Protein AF-A0A3D2KQQ2-F1 (afdb_monomer_lite)

Secondary structure (DSSP, 8-state):
---------HHHHHHHHHHHHHHHHHHHHHHTS--EEEEE--SHHHHHHHHHHHHHTSSEEEEEEE-TTT--SSEETTEEEEEGGGS-GGG-SEEEE--STTHHHHHHHHHHTT-SEEEETTSSS-----S--------GGG----S--HHHHHHHHHHHHHHHHS-----GGGGG-TTTTTSTTHHHHHHHHH-SSSSPPP--SS----THHHHHH------GGGHHHHS-HHHHHHHHHHS--

Structure (mmCIF, N/CA/C/O backbone):
data_AF-A0A3D2KQQ2-F1
#
_entry.id   AF-A0A3D2KQQ2-F1
#
loop_
_atom_site.group_PDB
_atom_site.id
_atom_site.type_symbol
_atom_site.label_atom_id
_atom_site.label_alt_id
_atom_site.label_comp_id
_atom_site.label_asym_id
_atom_site.label_entity_id
_atom_site.label_seq_id
_atom_site.pdbx_PDB_ins_code
_atom_site.Cartn_x
_atom_site.Cartn_y
_atom_site.Cartn_z
_atom_site.occupancy
_atom_site.B_iso_or_equiv
_atom_site.auth_seq_id
_atom_site.auth_comp_id
_atom_site.auth_asym_id
_atom_site.auth_atom_id
_atom_site.pdbx_PDB_model_num
ATOM 1 N N . MET A 1 1 ? 10.978 -2.419 -3.642 1.00 37.84 1 MET A N 1
ATOM 2 C CA . MET A 1 1 ? 11.084 -1.520 -2.505 1.00 37.84 1 MET A CA 1
ATOM 3 C C . MET A 1 1 ? 10.096 -1.996 -1.463 1.00 37.84 1 MET A C 1
ATOM 5 O O . MET A 1 1 ? 8.914 -1.689 -1.545 1.00 37.84 1 MET A O 1
ATOM 9 N N . VAL A 1 2 ? 10.543 -2.852 -0.546 1.00 29.70 2 VAL A N 1
ATOM 10 C CA . VAL A 1 2 ? 9.765 -3.142 0.661 1.00 29.70 2 VAL A CA 1
ATOM 11 C C . VAL A 1 2 ? 10.470 -2.413 1.786 1.00 29.70 2 VAL A C 1
ATOM 13 O O . VAL A 1 2 ? 11.501 -2.859 2.285 1.00 29.70 2 VAL A O 1
ATOM 16 N N . HIS A 1 3 ? 9.954 -1.236 2.121 1.00 34.28 3 HIS A N 1
ATOM 17 C CA . HIS A 1 3 ? 10.376 -0.528 3.315 1.00 34.28 3 HIS A CA 1
ATOM 18 C C . HIS A 1 3 ? 9.837 -1.299 4.513 1.00 34.28 3 HIS A C 1
ATOM 20 O O . HIS A 1 3 ? 8.637 -1.283 4.776 1.00 34.28 3 HIS A O 1
ATOM 26 N N . PHE A 1 4 ? 10.715 -1.988 5.235 1.00 31.36 4 PHE A N 1
ATOM 27 C CA . PHE A 1 4 ? 10.408 -2.379 6.600 1.00 31.36 4 PHE A CA 1
ATOM 28 C C . PHE A 1 4 ? 10.995 -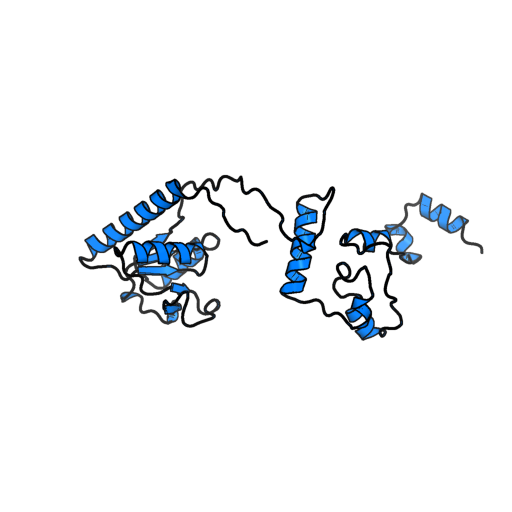1.314 7.518 1.00 31.36 4 PHE A C 1
ATOM 30 O O . PHE A 1 4 ? 12.221 -1.211 7.615 1.00 31.36 4 PHE A O 1
ATOM 37 N N . PRO A 1 5 ? 10.154 -0.501 8.174 1.00 34.81 5 PRO A N 1
ATOM 38 C CA . PRO A 1 5 ? 10.641 0.430 9.166 1.00 34.81 5 PRO A CA 1
ATOM 39 C C . PRO A 1 5 ? 11.326 -0.351 10.292 1.00 34.81 5 PRO A C 1
ATOM 41 O O . PRO A 1 5 ? 10.668 -1.035 11.075 1.00 34.81 5 PRO A O 1
ATOM 44 N N . LYS A 1 6 ? 12.647 -0.203 10.429 1.00 38.44 6 LYS A N 1
ATOM 45 C CA . LYS A 1 6 ? 13.269 -0.243 11.754 1.00 38.44 6 LYS A CA 1
ATOM 46 C C . LYS A 1 6 ? 13.138 1.157 12.331 1.00 38.44 6 LYS A C 1
ATOM 48 O O . LYS A 1 6 ? 14.090 1.921 12.356 1.00 38.44 6 LYS A O 1
ATOM 53 N N . ILE A 1 7 ? 11.921 1.499 12.742 1.00 37.41 7 ILE A N 1
ATOM 54 C CA . ILE A 1 7 ? 11.719 2.654 13.615 1.00 37.41 7 ILE A CA 1
ATOM 55 C C . ILE A 1 7 ? 12.560 2.360 14.878 1.00 37.41 7 ILE A C 1
ATOM 57 O O . ILE A 1 7 ? 12.553 1.230 15.376 1.00 37.41 7 ILE A O 1
ATOM 61 N N . HIS A 1 8 ? 13.318 3.325 15.395 1.00 43.62 8 HIS A N 1
ATOM 62 C CA . HIS A 1 8 ? 13.815 3.240 16.769 1.00 43.62 8 HIS A CA 1
ATOM 63 C C . HIS A 1 8 ? 12.590 3.418 17.686 1.00 43.62 8 HIS A C 1
ATOM 65 O O . HIS A 1 8 ? 12.143 4.516 17.981 1.00 43.62 8 HIS A O 1
ATOM 71 N N . VAL A 1 9 ? 11.943 2.284 17.974 1.00 47.69 9 VAL A N 1
ATOM 72 C CA . VAL A 1 9 ? 10.497 2.152 18.235 1.00 47.69 9 VAL A CA 1
ATOM 73 C C . VAL A 1 9 ? 10.012 2.604 19.604 1.00 47.69 9 VAL A C 1
ATOM 75 O O . VAL A 1 9 ? 8.852 2.991 19.709 1.00 47.69 9 VAL A O 1
ATOM 78 N N . ASN A 1 10 ? 10.807 2.485 20.660 1.00 56.81 10 ASN A N 1
ATOM 79 C CA . ASN A 1 10 ? 10.163 2.307 21.962 1.00 56.81 10 ASN A CA 1
ATOM 80 C C . ASN A 1 10 ? 9.478 3.561 22.515 1.00 56.81 10 ASN A C 1
ATOM 82 O O . ASN A 1 10 ? 8.343 3.454 22.980 1.00 56.81 10 ASN A O 1
ATOM 86 N N . ASP A 1 11 ? 10.084 4.741 22.397 1.00 63.00 11 ASP A N 1
ATOM 87 C CA . ASP A 1 11 ? 9.570 5.896 23.142 1.00 63.00 11 ASP A CA 1
ATOM 88 C C . ASP A 1 11 ? 8.420 6.602 22.409 1.00 63.00 11 ASP A C 1
ATOM 90 O O . ASP A 1 11 ? 7.374 6.878 22.999 1.00 63.00 11 ASP A O 1
ATOM 94 N N . GLN A 1 12 ? 8.537 6.811 21.094 1.00 68.19 12 GLN A N 1
ATOM 95 C CA . GLN A 1 12 ? 7.490 7.495 20.325 1.00 68.19 12 GLN A CA 1
ATOM 96 C C . GLN A 1 12 ? 6.237 6.640 20.107 1.00 68.19 12 GLN A C 1
ATOM 98 O O . GLN A 1 12 ? 5.128 7.176 20.100 1.00 68.19 12 GLN A O 1
ATOM 103 N N . LYS A 1 13 ? 6.363 5.309 19.984 1.00 73.44 13 LYS A N 1
ATOM 104 C CA . LYS A 1 13 ? 5.173 4.448 19.871 1.00 73.44 13 LYS A CA 1
ATOM 105 C C . LYS A 1 13 ? 4.351 4.442 21.151 1.00 73.44 13 LYS A C 1
ATOM 107 O O . LYS A 1 13 ? 3.127 4.447 21.067 1.00 73.44 13 LYS A O 1
ATOM 112 N N . SER A 1 14 ? 5.018 4.451 22.304 1.00 80.69 14 SER A N 1
ATOM 113 C CA . SER A 1 14 ? 4.351 4.548 23.601 1.00 80.69 14 SER A CA 1
ATOM 114 C C . SER A 1 14 ? 3.538 5.841 23.692 1.00 80.69 14 SER A C 1
ATOM 116 O O . SER A 1 14 ? 2.344 5.796 23.968 1.00 80.69 14 SER A O 1
ATOM 118 N N . LEU A 1 15 ? 4.131 6.983 23.324 1.00 83.62 15 LEU A N 1
ATOM 119 C CA . LEU A 1 15 ? 3.443 8.279 23.340 1.00 83.62 15 LEU A CA 1
ATOM 120 C C . LEU A 1 15 ? 2.222 8.329 22.410 1.00 83.62 15 LEU A C 1
ATOM 122 O O . LEU A 1 15 ? 1.164 8.810 22.814 1.00 83.62 15 LEU A O 1
ATOM 126 N N . LEU A 1 16 ? 2.338 7.808 21.184 1.00 84.38 16 LEU A N 1
ATOM 127 C CA . LEU A 1 16 ? 1.217 7.768 20.235 1.00 84.38 16 LEU A CA 1
ATOM 128 C C . LEU A 1 16 ? 0.083 6.859 20.718 1.00 84.38 16 LEU A C 1
ATOM 130 O O . LEU A 1 16 ? -1.093 7.193 20.563 1.00 84.38 16 LEU A O 1
ATOM 134 N N . LEU A 1 17 ? 0.423 5.718 21.322 1.00 87.88 17 LEU A N 1
ATOM 135 C CA . LEU A 1 17 ? -0.564 4.813 21.907 1.00 87.88 17 LEU A CA 1
ATOM 136 C C . LEU A 1 17 ? -1.255 5.438 23.118 1.00 87.88 17 LEU A C 1
ATOM 138 O O . LEU A 1 17 ? -2.476 5.360 23.207 1.00 87.88 17 LEU A O 1
ATOM 142 N N . GLU A 1 18 ? -0.517 6.104 24.004 1.00 89.88 18 GLU A N 1
ATOM 143 C CA . GLU A 1 18 ? -1.108 6.807 25.146 1.00 89.88 18 GLU A CA 1
ATOM 144 C C . GLU A 1 18 ? -2.018 7.957 24.696 1.00 89.88 18 GLU A C 1
ATOM 146 O O . GLU A 1 18 ? -3.112 8.122 25.236 1.00 89.88 18 GLU A O 1
ATOM 151 N N . ALA A 1 19 ? -1.644 8.701 23.650 1.00 90.31 19 ALA A N 1
ATOM 152 C CA . ALA A 1 19 ? -2.508 9.723 23.063 1.00 90.31 19 ALA A CA 1
ATOM 153 C C . ALA A 1 19 ? -3.794 9.121 22.465 1.00 90.31 19 ALA A C 1
ATOM 155 O O . ALA A 1 19 ? -4.889 9.651 22.676 1.00 90.31 19 ALA A O 1
ATOM 156 N N . LEU A 1 20 ? -3.684 7.991 21.757 1.00 92.69 20 LEU A N 1
ATOM 157 C CA . LEU A 1 20 ? -4.838 7.251 21.246 1.00 92.69 20 LEU A CA 1
ATOM 158 C C . LEU A 1 20 ? -5.735 6.759 22.391 1.00 92.69 20 LEU A C 1
ATOM 160 O O . LEU A 1 20 ? -6.951 6.949 22.340 1.00 92.69 20 LEU A O 1
ATOM 164 N N . PHE A 1 21 ? -5.156 6.167 23.436 1.00 94.44 21 PHE A N 1
ATOM 165 C CA . PHE A 1 21 ? -5.900 5.701 24.602 1.00 94.44 21 PHE A CA 1
ATOM 166 C C . PHE A 1 21 ? -6.595 6.846 25.330 1.00 94.44 21 PHE A C 1
ATOM 168 O O . PHE A 1 21 ? -7.762 6.698 25.675 1.00 94.44 21 PHE A O 1
ATOM 175 N N . ALA A 1 22 ? -5.944 8.000 25.491 1.00 93.44 22 ALA A N 1
ATOM 176 C CA . ALA A 1 22 ? -6.553 9.172 26.110 1.00 93.44 22 ALA A CA 1
ATOM 177 C C . ALA A 1 22 ? -7.783 9.664 25.326 1.00 93.44 22 ALA A C 1
ATOM 179 O O . ALA A 1 22 ? -8.817 9.972 25.926 1.00 93.44 22 ALA A O 1
ATOM 180 N N . LYS A 1 23 ? -7.712 9.680 23.985 1.00 95.19 23 LYS A N 1
ATOM 181 C CA . LYS A 1 23 ? -8.868 10.003 23.129 1.00 95.19 23 LYS A CA 1
ATOM 182 C C . LYS A 1 23 ? -9.993 8.977 23.302 1.00 95.19 23 LYS A C 1
ATOM 184 O O . LYS A 1 23 ? -11.138 9.354 23.548 1.00 95.19 23 LYS A O 1
ATOM 189 N N . LEU A 1 24 ? -9.673 7.683 23.247 1.00 95.88 24 LEU A N 1
ATOM 190 C CA . LEU A 1 24 ? -10.659 6.608 23.407 1.00 95.88 24 LEU A CA 1
ATOM 191 C C . LEU A 1 24 ? -11.290 6.576 24.812 1.00 95.88 24 LEU A C 1
ATOM 193 O O . LEU A 1 24 ? -12.492 6.337 24.935 1.00 95.88 24 LEU A O 1
ATOM 197 N N . ASP A 1 25 ? -10.529 6.873 25.866 1.00 95.69 25 ASP A N 1
ATOM 198 C CA . ASP A 1 25 ? -11.043 7.023 27.232 1.00 95.69 25 ASP A CA 1
ATOM 199 C C . ASP A 1 25 ? -12.003 8.213 27.341 1.00 95.69 25 ASP A C 1
ATOM 201 O O . ASP A 1 25 ? -13.032 8.122 28.014 1.00 95.69 25 ASP A O 1
ATOM 205 N N . GLY A 1 26 ? -11.706 9.321 26.653 1.00 95.81 26 GLY A N 1
ATOM 206 C CA . GLY A 1 26 ? -12.608 10.467 26.543 1.00 95.81 26 GLY A CA 1
ATOM 207 C C . GLY A 1 26 ? -13.958 10.081 25.933 1.00 95.81 26 GLY A C 1
ATOM 208 O O . GLY A 1 26 ? -15.010 10.412 26.490 1.00 95.81 26 GLY A O 1
ATOM 209 N N . ILE A 1 27 ? -13.935 9.303 24.846 1.00 95.69 27 ILE A N 1
ATOM 210 C CA . ILE A 1 27 ? -15.141 8.764 24.200 1.00 95.69 27 ILE A CA 1
ATOM 211 C C . ILE A 1 27 ? -15.886 7.822 25.152 1.00 95.69 27 ILE A C 1
ATOM 213 O O . ILE A 1 27 ? -17.086 7.995 25.372 1.00 95.69 27 ILE A O 1
ATOM 217 N N . LYS A 1 28 ? -15.183 6.872 25.780 1.00 96.81 28 LYS A N 1
ATOM 218 C CA . LYS A 1 28 ? -15.748 5.936 26.766 1.00 96.81 28 LYS A CA 1
ATOM 219 C C . LYS A 1 28 ? -16.450 6.669 27.909 1.00 96.81 28 LYS A C 1
ATOM 221 O O . LYS A 1 28 ? -17.582 6.337 28.258 1.00 96.81 28 LYS A O 1
ATOM 226 N N . LYS A 1 29 ? -15.811 7.701 28.466 1.00 96.88 29 LYS A N 1
ATOM 227 C CA . LYS A 1 29 ? -16.377 8.530 29.538 1.00 96.88 29 LYS A CA 1
ATOM 228 C C . LYS A 1 29 ? -17.657 9.239 29.093 1.00 96.88 29 LYS A C 1
ATOM 230 O O . LYS A 1 29 ? -18.607 9.291 29.867 1.00 96.88 29 LYS A O 1
ATOM 235 N N . ARG A 1 30 ? -17.697 9.762 27.862 1.00 96.94 30 ARG A N 1
ATOM 236 C CA . ARG A 1 30 ? -18.878 10.434 27.294 1.00 96.94 30 ARG A CA 1
ATOM 237 C C . ARG A 1 30 ? -20.035 9.464 27.037 1.00 96.94 30 ARG A C 1
ATOM 239 O O . ARG A 1 30 ? -21.184 9.839 27.239 1.00 96.94 30 ARG A O 1
ATOM 246 N N . LEU A 1 31 ? -19.741 8.235 26.612 1.00 95.44 31 LEU A N 1
ATOM 247 C CA . LEU A 1 31 ? -20.749 7.209 26.324 1.00 95.44 31 LEU A CA 1
ATOM 248 C C . LEU A 1 31 ? -21.250 6.467 27.570 1.00 95.44 31 LEU A C 1
ATOM 250 O O . LEU A 1 31 ? -22.333 5.889 27.535 1.00 95.44 31 LEU A O 1
ATOM 254 N N . GLY A 1 32 ? -20.458 6.415 28.645 1.00 96.50 32 GLY A N 1
ATOM 255 C CA . GLY A 1 32 ? -20.757 5.593 29.823 1.00 96.50 32 GLY A CA 1
ATOM 256 C C . GLY A 1 32 ? -20.659 4.080 29.571 1.00 96.50 32 GLY A C 1
ATOM 257 O O . GLY A 1 32 ? -21.109 3.292 30.398 1.00 96.50 32 GLY A O 1
ATOM 258 N N . ARG A 1 33 ? -20.078 3.667 28.437 1.00 95.38 33 ARG A N 1
ATOM 259 C CA . ARG A 1 33 ? -19.840 2.272 28.030 1.00 95.38 33 ARG A CA 1
ATOM 260 C C . ARG A 1 33 ? -18.581 2.173 27.171 1.00 95.38 33 ARG A C 1
ATOM 262 O O . ARG A 1 33 ? -18.084 3.189 26.688 1.00 95.38 33 ARG A O 1
ATOM 269 N N . ASP A 1 34 ? -18.094 0.955 26.947 1.00 95.25 34 ASP A N 1
ATOM 270 C CA . ASP A 1 34 ? -16.985 0.732 26.018 1.00 95.25 34 ASP A CA 1
ATOM 271 C C . ASP A 1 34 ? -17.384 1.126 24.582 1.00 95.25 34 ASP A C 1
ATOM 273 O O . ASP A 1 34 ? -18.473 0.745 24.126 1.00 95.25 34 ASP A O 1
ATOM 277 N N . PRO A 1 35 ? -16.541 1.902 23.871 1.00 96.44 35 PRO A N 1
ATOM 278 C CA . PRO A 1 35 ? -16.804 2.280 22.492 1.00 96.44 35 PRO A CA 1
ATOM 279 C C . PRO A 1 35 ? -16.580 1.099 21.540 1.00 96.44 35 PRO A C 1
ATOM 281 O O . PRO A 1 35 ? -15.638 0.319 21.690 1.00 96.44 35 PRO A O 1
ATOM 284 N N . ASN A 1 36 ? -17.418 1.008 20.513 1.00 96.00 36 ASN A N 1
ATOM 285 C CA . ASN A 1 36 ? -17.208 0.181 19.337 1.00 96.00 36 ASN A CA 1
ATOM 286 C C . ASN A 1 36 ? -16.171 0.865 18.442 1.00 96.00 36 ASN A C 1
ATOM 288 O O . ASN A 1 36 ? -16.490 1.801 17.703 1.00 96.00 36 ASN A O 1
ATOM 292 N N . VAL A 1 37 ? -14.923 0.404 18.535 1.00 97.31 37 VAL A N 1
ATOM 293 C CA . VAL A 1 37 ? -13.794 0.974 17.794 1.00 97.31 37 VAL A CA 1
ATOM 294 C C . VAL A 1 37 ? -13.567 0.200 16.502 1.00 97.31 37 VAL A C 1
ATOM 296 O O . VAL A 1 37 ? -13.518 -1.034 16.495 1.00 97.31 37 VAL A O 1
ATOM 299 N N . TYR A 1 38 ? -13.375 0.937 15.416 1.00 97.50 38 TYR A N 1
ATOM 300 C CA . TYR A 1 38 ? -13.011 0.406 14.110 1.00 97.50 38 TYR A CA 1
ATOM 301 C C . TYR A 1 38 ? -11.690 1.015 13.644 1.00 97.50 38 TYR A C 1
ATOM 303 O O . TYR A 1 38 ? -11.378 2.156 13.978 1.00 97.50 38 TYR A O 1
ATOM 311 N N . ILE A 1 39 ? -10.906 0.268 12.867 1.00 97.00 39 ILE A N 1
ATOM 312 C CA . ILE A 1 39 ? -9.623 0.745 12.328 1.00 97.00 39 ILE A CA 1
ATOM 313 C C . ILE A 1 39 ? -9.738 0.841 10.814 1.00 97.00 39 ILE A C 1
ATOM 315 O O . ILE A 1 39 ? -9.958 -0.171 10.155 1.00 97.00 39 ILE A O 1
ATOM 319 N N . PHE A 1 40 ? -9.574 2.036 10.253 1.00 96.12 40 PHE A N 1
ATOM 320 C CA . PHE A 1 40 ? -9.600 2.233 8.809 1.00 96.12 40 PHE A CA 1
ATOM 321 C C . PHE A 1 40 ? -8.209 2.024 8.207 1.00 96.12 40 PHE A C 1
ATOM 323 O O . PHE A 1 40 ? -7.255 2.722 8.567 1.00 96.12 40 PHE A O 1
ATOM 330 N N . GLY A 1 41 ? -8.113 1.094 7.254 1.00 90.19 41 GLY A N 1
ATOM 331 C CA . GLY A 1 41 ? -6.897 0.805 6.493 1.00 90.19 41 GLY A CA 1
ATOM 332 C C . GLY A 1 41 ? -6.356 -0.613 6.684 1.00 90.19 41 GLY A C 1
ATOM 333 O O . GLY A 1 41 ? -6.696 -1.325 7.625 1.00 90.19 41 GLY A O 1
ATOM 334 N N . THR A 1 42 ? -5.489 -1.024 5.758 1.00 85.00 42 THR A N 1
ATOM 335 C CA . THR A 1 42 ? -4.839 -2.349 5.733 1.00 85.00 42 THR A CA 1
ATOM 336 C C . THR A 1 42 ? -3.325 -2.268 5.906 1.00 85.00 42 THR A C 1
ATOM 338 O O . THR A 1 42 ? -2.607 -3.232 5.639 1.00 85.00 42 THR A O 1
ATOM 341 N N . THR A 1 43 ? -2.818 -1.095 6.284 1.00 83.00 43 THR A N 1
ATOM 342 C CA . THR A 1 43 ? -1.382 -0.836 6.387 1.00 83.00 43 THR A CA 1
ATOM 343 C C . THR A 1 43 ? -0.770 -1.643 7.540 1.00 83.00 43 THR A C 1
ATOM 345 O O . THR A 1 43 ? -1.475 -2.009 8.485 1.00 83.00 43 THR A O 1
ATOM 348 N N . PRO A 1 44 ? 0.554 -1.884 7.534 1.00 83.75 44 PRO A N 1
ATOM 349 C CA . PRO A 1 44 ? 1.244 -2.452 8.694 1.00 83.75 44 PRO A CA 1
ATOM 350 C C . PRO A 1 44 ? 0.987 -1.669 9.992 1.00 83.75 44 PRO A C 1
ATOM 352 O O . PRO A 1 44 ? 0.943 -2.260 11.067 1.00 83.75 44 PRO A O 1
ATOM 355 N N . VAL A 1 45 ? 0.752 -0.354 9.895 1.00 84.38 45 VAL A N 1
ATOM 356 C CA . VAL A 1 45 ? 0.375 0.501 11.032 1.00 84.38 45 VAL A CA 1
ATOM 357 C C . VAL A 1 45 ? -0.991 0.103 11.595 1.00 84.38 45 VAL A C 1
ATOM 359 O O . VAL A 1 45 ? -1.119 -0.052 12.806 1.00 84.38 45 VAL A O 1
ATOM 362 N N . ALA A 1 46 ? -1.992 -0.126 10.738 1.00 89.12 46 ALA A N 1
ATOM 363 C CA . ALA A 1 46 ? -3.315 -0.589 11.158 1.00 89.12 46 ALA A CA 1
ATOM 364 C C . ALA A 1 46 ? -3.251 -1.935 11.892 1.00 89.12 46 ALA A C 1
ATOM 366 O O . ALA A 1 46 ? -3.908 -2.121 12.915 1.00 89.12 46 ALA A O 1
ATOM 367 N N . GLN A 1 47 ? -2.434 -2.861 11.387 1.00 89.75 47 GLN A N 1
ATOM 368 C CA . GLN A 1 47 ? -2.257 -4.182 11.993 1.00 89.75 47 GLN A CA 1
ATOM 369 C C . GLN A 1 47 ? -1.566 -4.089 13.354 1.00 89.75 47 GLN A C 1
ATOM 371 O O . GLN A 1 47 ? -2.074 -4.632 14.333 1.00 89.75 47 GLN A O 1
ATOM 376 N N . PHE A 1 48 ? -0.470 -3.331 13.427 1.00 88.50 48 PHE A N 1
ATOM 377 C CA . PHE A 1 48 ? 0.241 -3.063 14.674 1.00 88.50 48 PHE A CA 1
ATOM 378 C C . PHE A 1 48 ? -0.684 -2.438 15.728 1.00 88.50 48 PHE A C 1
ATOM 380 O O . PHE A 1 48 ? -0.725 -2.889 16.869 1.00 88.50 48 PHE A O 1
ATOM 387 N N . LEU A 1 49 ? -1.480 -1.435 15.346 1.00 90.44 49 LEU A N 1
ATOM 388 C CA . LEU A 1 49 ? -2.447 -0.817 16.253 1.00 90.44 49 LEU A CA 1
ATOM 389 C C . LEU A 1 49 ? -3.493 -1.807 16.746 1.00 90.44 49 LEU A C 1
ATOM 391 O O . LEU A 1 49 ? -3.833 -1.792 17.928 1.00 90.44 49 LEU A O 1
ATOM 395 N N . ALA A 1 50 ? -3.990 -2.666 15.856 1.00 92.06 50 ALA A N 1
ATOM 396 C CA . ALA A 1 50 ? -4.975 -3.670 16.217 1.00 92.06 50 ALA A CA 1
ATOM 397 C C . ALA A 1 50 ? -4.436 -4.656 17.262 1.00 92.06 50 ALA A C 1
ATOM 399 O O . ALA A 1 50 ? -5.149 -5.007 18.203 1.00 92.06 50 ALA A O 1
ATOM 400 N N . GLU A 1 51 ? -3.180 -5.077 17.117 1.00 91.12 51 GLU A N 1
ATOM 401 C CA . GLU A 1 51 ? -2.490 -5.937 18.080 1.00 91.12 51 GLU A CA 1
ATOM 402 C C . GLU A 1 51 ? -2.311 -5.233 19.427 1.00 91.12 51 GLU A C 1
ATOM 404 O O . GLU A 1 51 ? -2.761 -5.758 20.443 1.00 91.12 51 GLU A O 1
ATOM 409 N N . MET A 1 52 ? -1.781 -4.006 19.435 1.00 90.25 52 MET A N 1
ATOM 410 C CA . MET A 1 52 ? -1.559 -3.239 20.668 1.00 90.25 52 MET A CA 1
ATOM 411 C C . MET A 1 52 ? -2.858 -2.973 21.441 1.00 90.25 52 MET A C 1
ATOM 413 O O . MET A 1 52 ? -2.927 -3.156 22.658 1.00 90.25 52 MET A O 1
ATOM 417 N N . LEU A 1 53 ? -3.921 -2.570 20.741 1.00 90.12 53 LEU A N 1
ATOM 418 C CA . LEU A 1 53 ? -5.241 -2.363 21.340 1.00 90.12 53 LEU A CA 1
ATOM 419 C C . LEU A 1 53 ? -5.800 -3.670 21.918 1.00 90.12 53 LEU A C 1
ATOM 421 O O . LEU A 1 53 ? -6.327 -3.663 23.032 1.00 90.12 53 LEU A O 1
ATOM 425 N N . ARG A 1 54 ? -5.638 -4.796 21.212 1.00 89.81 54 ARG A N 1
ATOM 426 C CA . ARG A 1 54 ? -6.076 -6.119 21.679 1.00 89.81 54 ARG A CA 1
ATOM 427 C C . ARG A 1 54 ? -5.310 -6.573 22.922 1.00 89.81 54 ARG A C 1
ATOM 429 O O . ARG A 1 54 ? -5.932 -7.042 23.874 1.00 89.81 54 ARG A O 1
ATOM 436 N N . GLU A 1 55 ? -3.990 -6.419 22.932 1.00 90.88 55 GLU A N 1
ATOM 437 C CA . GLU A 1 55 ? -3.132 -6.769 24.070 1.00 90.88 55 GLU A CA 1
ATOM 438 C C . GLU A 1 55 ? -3.445 -5.930 25.308 1.00 90.88 55 GLU A C 1
ATOM 440 O O . GLU A 1 55 ? -3.481 -6.463 26.418 1.00 90.88 55 GLU A O 1
ATOM 445 N N . SER A 1 56 ? -3.759 -4.644 25.116 1.00 90.50 56 SER A N 1
ATOM 446 C CA . SER A 1 56 ? -4.131 -3.749 26.214 1.00 90.50 56 SER A CA 1
ATOM 447 C C . SER A 1 56 ? -5.394 -4.204 26.953 1.00 90.50 56 SER A C 1
ATOM 449 O O . SER A 1 56 ? -5.576 -3.867 28.121 1.00 90.50 56 SER A O 1
ATOM 451 N N . LYS A 1 57 ? -6.294 -4.933 26.269 1.00 91.06 57 LYS A N 1
ATOM 452 C CA . LYS A 1 57 ? -7.645 -5.290 26.740 1.00 91.06 57 LYS A CA 1
ATOM 453 C C . LYS A 1 57 ? -8.486 -4.086 27.200 1.00 91.06 57 LYS A C 1
ATOM 455 O O . LYS A 1 57 ? -9.519 -4.278 27.836 1.00 91.06 57 LYS A O 1
ATOM 460 N N . ARG A 1 58 ? -8.067 -2.852 26.886 1.00 89.19 58 ARG A N 1
ATOM 461 C CA . ARG A 1 58 ? -8.756 -1.612 27.285 1.00 89.19 58 ARG A CA 1
ATOM 462 C C . ARG A 1 58 ? -9.957 -1.313 26.398 1.00 89.19 58 ARG A C 1
ATOM 464 O O . ARG A 1 58 ? -10.935 -0.744 26.874 1.00 89.19 58 ARG A O 1
ATOM 471 N N . PHE A 1 59 ? -9.873 -1.698 25.125 1.00 92.25 59 PHE A N 1
ATOM 472 C CA . PHE A 1 59 ? -10.868 -1.399 24.101 1.00 92.25 59 PHE A CA 1
ATOM 473 C C . PHE A 1 59 ? -11.121 -2.617 23.216 1.00 92.25 59 PHE A C 1
ATOM 475 O O . PHE A 1 59 ? -10.206 -3.387 22.918 1.00 92.25 59 PHE A O 1
ATOM 482 N N . LEU A 1 60 ? -12.368 -2.776 22.771 1.00 90.75 60 LEU A N 1
ATOM 483 C CA . LEU A 1 60 ? -12.759 -3.828 21.842 1.00 90.75 60 LEU A CA 1
ATOM 484 C C . LEU A 1 60 ? -12.765 -3.283 20.414 1.00 90.75 60 LEU A C 1
ATOM 486 O O . LEU A 1 60 ? -13.616 -2.468 20.055 1.00 90.75 60 LEU A O 1
ATOM 490 N N . ILE A 1 61 ? -11.853 -3.786 19.585 1.00 95.75 61 ILE A N 1
ATOM 491 C CA . ILE A 1 61 ? -11.890 -3.519 18.147 1.00 95.75 61 ILE A CA 1
ATOM 492 C C . ILE A 1 61 ? -12.902 -4.459 17.500 1.00 95.75 61 ILE A C 1
ATOM 494 O O . ILE A 1 61 ? -12.802 -5.679 17.645 1.00 95.75 61 ILE A O 1
ATOM 498 N N . LYS A 1 62 ? -13.873 -3.894 16.783 1.00 97.19 62 LYS A N 1
ATOM 499 C CA . LYS A 1 62 ? -14.944 -4.658 16.132 1.00 97.19 62 LYS A CA 1
ATOM 500 C C . LYS A 1 62 ? -14.533 -5.194 14.768 1.00 97.19 62 LYS A C 1
ATOM 502 O O . LYS A 1 62 ? -14.795 -6.358 14.471 1.00 97.19 62 LYS A O 1
ATOM 507 N N . ALA A 1 63 ? -13.893 -4.360 13.953 1.00 97.25 63 ALA A N 1
ATOM 508 C CA . ALA A 1 63 ? -13.483 -4.722 12.603 1.00 97.25 63 ALA A CA 1
ATOM 509 C C . ALA A 1 63 ? -12.410 -3.772 12.055 1.00 97.25 63 ALA A C 1
ATOM 511 O O . ALA A 1 63 ? -12.226 -2.651 12.544 1.00 97.25 63 ALA A O 1
ATOM 512 N N . PHE A 1 64 ? -11.752 -4.216 10.988 1.00 97.56 64 PHE A N 1
ATOM 513 C CA . PHE A 1 64 ? -11.094 -3.316 10.048 1.00 97.56 64 PHE A CA 1
ATOM 514 C C . PHE A 1 64 ? -12.128 -2.729 9.086 1.00 97.56 64 PHE A C 1
ATOM 516 O O . PHE A 1 64 ? -13.009 -3.448 8.614 1.00 97.56 64 PHE A O 1
ATOM 523 N N . LEU A 1 65 ? -11.981 -1.447 8.764 1.00 96.69 65 LEU A N 1
ATOM 524 C CA . LEU A 1 65 ? -12.764 -0.735 7.762 1.00 96.69 65 LEU A CA 1
ATOM 525 C C . LEU A 1 65 ? -11.961 -0.521 6.488 1.00 96.69 65 LEU A C 1
ATOM 527 O O . LEU A 1 65 ? -10.747 -0.290 6.512 1.00 96.69 65 LEU A O 1
ATOM 531 N N . THR A 1 66 ? -12.662 -0.565 5.363 1.00 95.50 66 THR A N 1
ATOM 532 C CA . THR A 1 66 ? -12.109 -0.246 4.051 1.00 95.50 66 THR A CA 1
ATOM 533 C C . THR A 1 66 ? -13.200 0.226 3.096 1.00 95.50 66 THR A C 1
ATOM 535 O O . THR A 1 66 ? -14.382 0.206 3.432 1.00 95.50 66 THR A O 1
ATOM 538 N N . THR A 1 67 ? -12.809 0.645 1.897 1.00 93.00 67 THR A N 1
ATOM 539 C CA . THR A 1 67 ? -13.752 0.869 0.799 1.00 93.00 67 THR A CA 1
ATOM 540 C C . THR A 1 67 ? -14.020 -0.442 0.068 1.00 93.00 67 THR A C 1
ATOM 542 O O . THR A 1 67 ? -13.167 -1.335 0.031 1.00 93.00 67 THR A O 1
ATOM 545 N N . ARG A 1 68 ? -15.187 -0.556 -0.570 1.00 93.62 68 ARG A N 1
ATOM 546 C CA . ARG A 1 68 ? -15.555 -1.747 -1.349 1.00 93.62 68 ARG A CA 1
ATOM 547 C C . ARG A 1 68 ? -14.513 -2.148 -2.395 1.00 93.62 68 ARG A C 1
ATOM 549 O O . ARG A 1 68 ? -14.242 -3.328 -2.572 1.00 93.62 68 ARG A O 1
ATOM 556 N N . GLU A 1 69 ? -13.876 -1.174 -3.033 1.00 90.75 69 GLU A N 1
ATOM 557 C CA . GLU A 1 69 ? -12.838 -1.389 -4.050 1.00 90.75 69 GLU A CA 1
ATOM 558 C C . GLU A 1 69 ? -11.561 -2.043 -3.505 1.00 90.75 69 GLU A C 1
ATOM 560 O O . GLU A 1 69 ? -10.802 -2.656 -4.255 1.00 90.75 69 GLU A O 1
ATOM 565 N N . LYS A 1 70 ? -11.283 -1.873 -2.209 1.00 89.81 70 LYS A N 1
ATOM 566 C CA . LYS A 1 70 ? -10.044 -2.329 -1.565 1.00 89.81 70 LYS A CA 1
ATOM 567 C C . LYS A 1 70 ? -10.231 -3.607 -0.751 1.00 89.81 70 LYS A C 1
ATOM 569 O O . LYS A 1 70 ? -9.235 -4.215 -0.363 1.00 89.81 70 LYS A O 1
ATOM 574 N N . GLN A 1 71 ? -11.470 -4.031 -0.509 1.00 93.31 71 GLN A N 1
ATOM 575 C CA . GLN A 1 71 ? -11.766 -5.261 0.213 1.00 93.31 71 GLN A CA 1
ATOM 576 C C . GLN A 1 71 ? -11.506 -6.486 -0.673 1.00 93.31 71 GLN A C 1
ATOM 578 O O . GLN A 1 71 ? -12.240 -6.760 -1.618 1.00 93.31 71 GLN A O 1
ATOM 583 N N . THR A 1 72 ? -10.474 -7.263 -0.348 1.00 92.50 72 THR A N 1
ATOM 584 C CA . THR A 1 72 ? -10.126 -8.495 -1.084 1.00 92.50 72 THR A CA 1
ATOM 585 C C . THR A 1 72 ? -10.505 -9.774 -0.336 1.00 92.50 72 THR A C 1
ATOM 587 O O . THR A 1 72 ? -10.414 -10.867 -0.892 1.00 92.50 72 THR A O 1
ATOM 590 N N . ALA A 1 73 ? -10.947 -9.657 0.919 1.00 93.75 73 ALA A N 1
ATOM 591 C CA . ALA A 1 73 ? -11.365 -10.768 1.765 1.00 93.75 73 ALA A CA 1
ATOM 592 C C . ALA A 1 73 ? -12.405 -10.316 2.803 1.00 93.75 73 ALA A C 1
ATOM 594 O O . ALA A 1 73 ? -12.570 -9.128 3.063 1.00 93.75 73 ALA A O 1
ATOM 595 N N . ARG A 1 74 ? -13.090 -11.276 3.438 1.00 95.38 74 ARG A N 1
ATOM 596 C CA . ARG A 1 74 ? -14.061 -11.003 4.521 1.00 95.38 74 ARG A CA 1
ATOM 597 C C . ARG A 1 74 ? -13.408 -10.751 5.881 1.00 95.38 74 ARG A C 1
ATOM 599 O O . ARG A 1 74 ? -14.061 -10.271 6.805 1.00 95.38 74 ARG A O 1
ATOM 606 N N . THR A 1 75 ? -12.142 -11.128 6.024 1.00 95.81 75 THR A N 1
ATOM 607 C CA . THR A 1 75 ? -11.381 -10.992 7.263 1.00 95.81 75 THR A CA 1
ATOM 608 C C . THR A 1 75 ? -9.976 -10.482 6.979 1.00 95.81 75 THR A C 1
ATOM 610 O O . THR A 1 75 ? -9.416 -10.728 5.911 1.00 95.81 75 THR A O 1
ATOM 613 N N . LEU A 1 76 ? -9.407 -9.778 7.956 1.00 91.81 76 LEU A N 1
ATOM 614 C CA . LEU A 1 76 ? -8.026 -9.306 7.962 1.00 91.81 76 LEU A CA 1
ATOM 615 C C . LEU A 1 76 ? -7.435 -9.599 9.344 1.00 91.81 76 LEU A C 1
ATOM 617 O O . LEU A 1 76 ? -7.984 -9.178 10.362 1.00 91.81 76 LEU A O 1
ATOM 621 N N . ASN A 1 77 ? -6.356 -10.384 9.389 1.00 88.94 77 ASN A N 1
ATOM 622 C CA . ASN A 1 77 ? -5.704 -10.837 10.627 1.00 88.94 77 ASN A CA 1
ATOM 623 C C . ASN A 1 77 ? -6.680 -11.449 11.654 1.00 88.94 77 ASN A C 1
ATOM 625 O O . ASN A 1 77 ? -6.630 -11.154 12.849 1.00 88.94 77 ASN A O 1
ATOM 629 N N . GLY A 1 78 ? -7.606 -12.283 11.165 1.00 91.62 78 GLY A N 1
ATOM 630 C CA . GLY A 1 78 ? -8.594 -12.982 11.993 1.00 91.62 78 GLY A CA 1
ATOM 631 C C . GLY A 1 78 ? -9.748 -12.114 12.505 1.00 91.62 78 GLY A C 1
ATOM 632 O O . GLY A 1 78 ? -10.618 -12.632 13.197 1.00 91.62 78 GLY A O 1
ATOM 633 N N . MET A 1 79 ? -9.793 -10.824 12.162 1.00 94.62 79 MET A N 1
ATOM 634 C CA . MET A 1 79 ? -10.912 -9.936 12.487 1.00 94.62 79 MET A CA 1
ATOM 635 C C . MET A 1 79 ? -11.804 -9.708 11.266 1.00 94.62 79 MET A C 1
ATOM 637 O O . MET A 1 79 ? -11.313 -9.818 10.138 1.00 94.62 79 MET A O 1
ATOM 641 N N . PRO A 1 80 ? -13.087 -9.352 11.455 1.00 97.25 80 PRO A N 1
ATOM 642 C CA . PRO A 1 80 ? -13.927 -8.898 10.356 1.00 97.25 80 PRO A CA 1
ATOM 643 C C . PRO A 1 80 ? -13.259 -7.739 9.614 1.00 97.25 80 PRO A C 1
ATOM 645 O O . PRO A 1 80 ? -12.689 -6.835 10.229 1.00 97.25 80 PRO A O 1
ATOM 648 N N . TRP A 1 81 ? -13.320 -7.784 8.291 1.00 97.19 81 TRP A N 1
ATOM 649 C CA . TRP A 1 81 ? -12.884 -6.701 7.425 1.00 97.19 81 TRP A CA 1
ATOM 650 C C . TRP A 1 81 ? -14.104 -6.271 6.632 1.00 97.19 81 TRP A C 1
ATOM 652 O O . TRP A 1 81 ? -14.585 -7.043 5.810 1.00 97.19 81 TRP A O 1
ATOM 662 N N . VAL A 1 82 ? -14.660 -5.106 6.954 1.00 97.25 82 VAL A N 1
ATOM 663 C CA . VAL A 1 82 ? -15.980 -4.666 6.484 1.00 97.25 82 VAL A CA 1
ATOM 664 C C . VAL A 1 82 ? -15.861 -3.404 5.637 1.00 97.25 82 VAL A C 1
ATOM 666 O O . VAL A 1 82 ? -14.921 -2.618 5.795 1.00 97.25 82 VAL A O 1
ATOM 669 N N . THR A 1 83 ? -16.806 -3.229 4.718 1.00 96.56 83 THR A N 1
ATOM 670 C CA . THR A 1 83 ? -16.887 -2.019 3.896 1.00 96.56 83 THR A CA 1
ATOM 671 C C . THR A 1 83 ? -17.691 -0.942 4.619 1.00 96.56 83 THR A C 1
ATOM 673 O O . THR A 1 83 ? -18.479 -1.256 5.513 1.00 96.56 83 THR A O 1
ATOM 676 N N . LEU A 1 84 ? -17.484 0.327 4.261 1.00 94.75 84 LEU A N 1
ATOM 677 C CA . LEU A 1 84 ? -18.260 1.437 4.829 1.00 94.75 84 LEU A CA 1
ATOM 678 C C . LEU A 1 84 ? -19.760 1.274 4.547 1.00 94.75 84 LEU A C 1
ATOM 680 O O . LEU A 1 84 ? -20.585 1.621 5.381 1.00 94.75 84 LEU A O 1
ATOM 684 N N . GLU A 1 85 ? -20.099 0.706 3.393 1.00 93.75 85 GLU A N 1
ATOM 685 C CA . GLU A 1 85 ? -21.464 0.499 2.919 1.00 93.75 85 GLU A CA 1
ATOM 686 C C . GLU A 1 85 ? -22.205 -0.606 3.681 1.00 93.75 85 GLU A C 1
ATOM 688 O O . GLU A 1 85 ? -23.431 -0.588 3.757 1.00 93.75 85 GLU A O 1
ATOM 693 N N . ASP A 1 86 ? -21.471 -1.572 4.237 1.00 94.06 86 ASP A N 1
ATOM 694 C CA . ASP A 1 86 ? -22.054 -2.689 4.987 1.00 94.06 86 ASP A CA 1
ATOM 695 C C . ASP A 1 86 ? -22.231 -2.366 6.478 1.00 94.06 86 ASP A C 1
ATOM 697 O O . ASP A 1 86 ? -22.777 -3.178 7.229 1.00 94.06 86 ASP A O 1
ATOM 701 N N . LEU A 1 87 ? -21.743 -1.207 6.929 1.00 94.50 87 LEU A N 1
ATOM 702 C CA . LEU A 1 87 ? -21.719 -0.841 8.336 1.00 94.50 87 LEU A CA 1
ATOM 703 C C . LEU A 1 87 ? -22.815 0.167 8.665 1.00 94.50 87 LEU A C 1
ATOM 705 O O . LEU A 1 87 ? -22.936 1.202 8.020 1.00 94.50 87 LEU A O 1
ATOM 709 N N . ASN A 1 88 ? -23.577 -0.105 9.723 1.00 95.38 88 ASN A N 1
ATOM 710 C CA . ASN A 1 88 ? -24.513 0.862 10.279 1.00 95.38 88 ASN A CA 1
ATOM 711 C C . ASN A 1 88 ? -23.731 1.967 11.019 1.00 95.38 88 ASN A C 1
ATOM 713 O O . ASN A 1 88 ? -23.137 1.671 12.061 1.00 95.38 88 ASN A O 1
ATOM 717 N N . PRO A 1 89 ? -23.736 3.234 10.556 1.00 93.44 89 PRO A N 1
ATOM 718 C CA . PRO A 1 89 ? -22.940 4.294 11.180 1.00 93.44 89 PRO A CA 1
ATOM 719 C C . PRO A 1 89 ? -23.304 4.544 12.647 1.00 93.44 89 PRO A C 1
ATOM 721 O O . PRO A 1 89 ? -22.443 4.917 13.440 1.00 93.44 89 PRO A O 1
ATOM 724 N N . LEU A 1 90 ? -24.553 4.257 13.036 1.00 92.94 90 LEU A N 1
ATOM 725 C CA . LEU A 1 90 ? -25.038 4.403 14.413 1.00 92.94 90 LEU A CA 1
ATOM 726 C C . LEU A 1 90 ? -24.406 3.406 15.397 1.00 92.94 90 LEU A C 1
ATOM 728 O O . LEU A 1 90 ? -24.490 3.601 16.607 1.00 92.94 90 LEU A O 1
ATOM 732 N N . GLU A 1 91 ? -23.784 2.336 14.900 1.00 94.75 91 GLU A N 1
ATOM 733 C CA . GLU A 1 91 ? -23.086 1.340 15.721 1.00 94.75 91 GLU A CA 1
ATOM 734 C C . GLU A 1 91 ? -21.597 1.662 15.904 1.00 94.75 91 GLU A C 1
ATOM 736 O O . GLU A 1 91 ? -20.896 0.952 16.634 1.00 94.75 91 GLU A O 1
ATOM 741 N N . VAL A 1 92 ? -21.102 2.716 15.250 1.00 96.50 92 VAL A N 1
ATOM 742 C CA . VAL A 1 92 ? -19.691 3.101 15.230 1.00 96.50 92 VAL A CA 1
ATOM 743 C C . VAL A 1 92 ? -19.464 4.285 16.151 1.00 96.50 92 VAL A C 1
ATOM 745 O O . VAL A 1 92 ? -19.833 5.412 15.837 1.00 96.50 92 VAL A O 1
ATOM 748 N N . ASP A 1 93 ? -18.794 4.042 17.274 1.00 96.94 93 ASP A N 1
ATOM 749 C CA . ASP A 1 93 ? -18.479 5.104 18.230 1.00 96.94 93 ASP A CA 1
ATOM 750 C C . ASP A 1 93 ? -17.199 5.853 17.855 1.00 96.94 93 ASP A C 1
ATOM 752 O O . ASP A 1 93 ? -17.103 7.063 18.066 1.00 96.94 93 ASP A O 1
ATOM 756 N N . ALA A 1 94 ? -16.215 5.126 17.314 1.00 97.31 94 ALA A N 1
ATOM 757 C CA . ALA A 1 94 ? -14.931 5.684 16.921 1.00 97.31 94 ALA A CA 1
ATOM 758 C C . ALA A 1 94 ? -14.329 4.961 15.711 1.00 97.31 94 ALA A C 1
ATOM 760 O O . ALA A 1 94 ? -14.360 3.728 15.628 1.00 97.31 94 ALA A O 1
ATOM 761 N N . VAL A 1 95 ? -13.704 5.731 14.820 1.00 97.50 95 VAL A N 1
ATOM 762 C CA . VAL A 1 95 ? -12.889 5.213 13.716 1.00 97.50 95 VAL A CA 1
ATOM 763 C C . VAL A 1 95 ? -11.467 5.737 13.848 1.00 97.50 95 VAL A C 1
ATOM 765 O O . VAL A 1 95 ? -11.237 6.941 13.806 1.00 97.50 95 VAL A O 1
ATOM 768 N N . VAL A 1 96 ? -10.501 4.830 13.973 1.00 96.56 96 VAL A N 1
ATOM 769 C CA . VAL A 1 96 ? -9.074 5.161 13.960 1.00 96.56 96 VAL A CA 1
ATOM 770 C C . VAL A 1 96 ? -8.591 5.145 12.513 1.00 96.56 96 VAL A C 1
ATOM 772 O O . VAL A 1 96 ? -8.444 4.077 11.914 1.00 96.56 96 VAL A O 1
ATOM 775 N N . ASN A 1 97 ? -8.368 6.325 11.936 1.00 95.06 97 ASN A N 1
ATOM 776 C CA . ASN A 1 97 ? -7.827 6.462 10.589 1.00 95.06 97 ASN A CA 1
ATOM 777 C C . ASN A 1 97 ? -6.299 6.324 10.623 1.00 95.06 97 ASN A C 1
ATOM 779 O O . ASN A 1 97 ? -5.605 7.084 11.300 1.00 95.06 97 ASN A O 1
ATOM 783 N N . THR A 1 98 ? -5.787 5.336 9.888 1.00 92.62 98 THR A N 1
ATOM 784 C CA . THR A 1 98 ? -4.348 5.030 9.793 1.00 92.62 98 THR A CA 1
ATOM 785 C C . THR A 1 98 ? -3.755 5.366 8.423 1.00 92.62 98 THR A C 1
ATOM 787 O O . THR A 1 98 ? -2.593 5.055 8.150 1.00 92.62 98 THR A O 1
ATOM 790 N N . SER A 1 99 ? -4.555 5.964 7.535 1.00 88.31 99 SER A N 1
ATOM 791 C CA . SER A 1 99 ? -4.125 6.376 6.203 1.00 88.31 99 SER A CA 1
ATOM 792 C C . SER A 1 99 ? -3.337 7.678 6.281 1.00 88.31 99 SER A C 1
ATOM 794 O O . SER A 1 99 ? -3.899 8.700 6.651 1.00 88.31 99 SER A O 1
ATOM 796 N N . ILE A 1 100 ? -2.061 7.644 5.889 1.00 84.38 100 ILE A N 1
ATOM 797 C CA . ILE A 1 100 ? -1.210 8.843 5.808 1.00 84.38 100 ILE A CA 1
ATOM 798 C C . ILE A 1 100 ? -1.446 9.560 4.472 1.00 84.38 100 ILE A C 1
ATOM 800 O O . ILE A 1 100 ? -1.843 10.716 4.434 1.00 84.38 100 ILE A O 1
ATOM 804 N N . GLY A 1 101 ? -1.265 8.852 3.351 1.00 81.81 101 GLY A N 1
ATOM 805 C CA . GLY A 1 101 ? -1.316 9.450 2.007 1.00 81.81 101 GLY A CA 1
ATOM 806 C C . GLY A 1 101 ? -2.717 9.797 1.493 1.00 81.81 101 GLY A C 1
ATOM 807 O O . GLY A 1 101 ? -2.855 10.314 0.389 1.00 81.81 101 GLY A O 1
ATOM 808 N N . SER A 1 102 ? -3.773 9.474 2.238 1.00 85.94 102 SER A N 1
ATOM 809 C CA . SER A 1 102 ? -5.156 9.808 1.865 1.00 85.94 102 SER A CA 1
ATOM 810 C C . SER A 1 102 ? -5.986 10.192 3.089 1.00 85.94 102 SER A C 1
ATOM 812 O O . SER A 1 102 ? -7.183 9.917 3.124 1.00 85.94 102 SER A O 1
ATOM 814 N N . GLN A 1 103 ? -5.345 10.760 4.116 1.00 89.69 103 GLN A N 1
ATOM 815 C CA . GLN A 1 103 ? -5.985 11.050 5.398 1.00 89.69 103 GLN A CA 1
ATOM 816 C C . GLN A 1 103 ? -7.228 11.930 5.231 1.00 89.69 103 GLN A C 1
ATOM 818 O O . GLN A 1 103 ? -8.310 11.538 5.667 1.00 89.69 103 GLN A O 1
ATOM 823 N N . ASP A 1 104 ? -7.085 13.063 4.539 1.00 90.75 104 ASP A N 1
ATOM 824 C CA . ASP A 1 104 ? -8.157 14.045 4.350 1.00 90.75 104 ASP A CA 1
ATOM 825 C C . ASP A 1 104 ? -9.348 13.455 3.602 1.00 90.75 104 ASP A C 1
ATOM 827 O O . ASP A 1 104 ? -10.474 13.508 4.092 1.00 90.75 104 ASP A O 1
ATOM 831 N N . TYR A 1 105 ? -9.086 12.790 2.474 1.00 93.12 105 TYR A N 1
ATOM 832 C CA . TYR A 1 105 ? -10.119 12.121 1.686 1.00 93.12 105 TYR A CA 1
ATOM 833 C C . TYR A 1 105 ? -10.899 11.089 2.515 1.00 93.12 105 TYR A C 1
ATOM 835 O O . TYR A 1 105 ? -12.129 11.059 2.487 1.00 93.12 105 TYR A O 1
ATOM 843 N N . ILE A 1 106 ? -10.201 10.258 3.297 1.00 92.81 106 ILE A N 1
ATOM 844 C CA . ILE A 1 106 ? -10.855 9.268 4.160 1.00 92.81 106 ILE A CA 1
ATOM 845 C C . ILE A 1 106 ? -11.640 9.944 5.287 1.00 92.81 106 ILE A C 1
ATOM 847 O O . ILE A 1 106 ? -12.745 9.508 5.600 1.00 92.81 106 ILE A O 1
ATOM 851 N N . ASN A 1 107 ? -11.120 11.017 5.879 1.00 93.94 107 ASN A N 1
ATOM 852 C CA . ASN A 1 107 ? -11.829 11.761 6.915 1.00 93.94 107 ASN A CA 1
ATOM 853 C C . ASN A 1 107 ? -13.117 12.393 6.378 1.00 93.94 107 ASN A C 1
ATOM 855 O O . ASN A 1 107 ? -14.151 12.318 7.039 1.00 93.94 107 ASN A O 1
ATOM 859 N N . GLU A 1 108 ? -13.079 12.995 5.191 1.00 94.69 108 GLU A N 1
ATOM 860 C CA . GLU A 1 108 ? -14.266 13.532 4.520 1.00 94.69 108 GLU A CA 1
ATOM 861 C C . GLU A 1 108 ? -15.283 12.432 4.221 1.00 94.69 108 GLU A C 1
ATOM 863 O O . GLU A 1 108 ? -16.465 12.591 4.526 1.00 94.69 108 GLU A O 1
ATOM 868 N N . LEU A 1 109 ? -14.820 11.288 3.713 1.00 93.88 109 LEU A N 1
ATOM 869 C CA . LEU A 1 109 ? -15.668 10.133 3.438 1.00 93.88 109 LEU A CA 1
ATOM 870 C C . LEU A 1 109 ? -16.351 9.608 4.710 1.00 93.88 109 LEU A C 1
ATOM 872 O O . LEU A 1 109 ? -17.555 9.346 4.706 1.00 93.88 109 LEU A O 1
ATOM 876 N N . LEU A 1 110 ? -15.613 9.482 5.815 1.00 94.31 110 LEU A N 1
ATOM 877 C CA . LEU A 1 110 ? -16.160 9.034 7.097 1.00 94.31 110 LEU A CA 1
ATOM 878 C C . LEU A 1 110 ? -17.175 10.040 7.667 1.00 94.31 110 LEU A C 1
ATOM 880 O O . LEU A 1 110 ? -18.239 9.633 8.136 1.00 94.31 110 LEU A O 1
ATOM 884 N N . LYS A 1 111 ? -16.890 11.347 7.565 1.00 94.69 111 LYS A N 1
ATOM 885 C CA . LYS A 1 111 ? -17.816 12.420 7.971 1.00 94.69 111 LYS A CA 1
ATOM 886 C C . LYS A 1 111 ? -19.096 12.404 7.138 1.00 94.69 111 LYS A C 1
ATOM 888 O O . LYS A 1 111 ? -20.182 12.503 7.699 1.00 94.69 111 LYS A O 1
ATOM 893 N N . ALA A 1 112 ? -18.980 12.239 5.819 1.00 94.31 112 ALA A N 1
ATOM 894 C CA . ALA A 1 112 ? -20.120 12.196 4.904 1.00 94.31 112 ALA A CA 1
ATOM 895 C C . ALA A 1 112 ? -21.087 11.042 5.218 1.00 94.31 112 ALA A C 1
ATOM 897 O O . ALA A 1 112 ? -22.293 11.177 5.026 1.00 94.31 112 ALA A O 1
ATOM 898 N N . ASN A 1 113 ? -20.573 9.935 5.757 1.00 93.00 113 ASN A N 1
ATOM 899 C CA . ASN A 1 113 ? -21.369 8.776 6.160 1.00 93.00 113 ASN A CA 1
ATOM 900 C C . ASN A 1 113 ? -21.839 8.827 7.626 1.00 93.00 113 ASN A C 1
ATOM 902 O O . ASN A 1 113 ? -22.428 7.863 8.106 1.00 93.00 113 ASN A O 1
ATOM 906 N N . SER A 1 114 ? -21.622 9.940 8.341 1.00 94.12 114 SER A N 1
ATOM 907 C CA . SER A 1 114 ? -22.035 10.115 9.745 1.00 94.12 114 SER A CA 1
ATOM 908 C C . SER A 1 114 ? -21.503 9.031 10.692 1.00 94.12 114 SER A C 1
ATOM 910 O O . SER A 1 114 ? -22.177 8.651 11.650 1.00 94.12 114 SER A O 1
ATOM 912 N N . PHE A 1 115 ? -20.298 8.519 10.429 1.00 91.94 115 PHE A N 1
ATOM 913 C CA . PHE A 1 115 ? -19.602 7.678 11.400 1.00 91.94 115 PHE A CA 1
ATOM 914 C C . PHE A 1 115 ? -19.253 8.492 12.653 1.00 91.94 115 PHE A C 1
ATOM 916 O O . PHE A 1 115 ? -19.223 9.723 12.607 1.00 91.94 115 PHE A O 1
ATOM 923 N N . GLY A 1 116 ? -19.019 7.798 13.772 1.00 90.75 116 GLY A N 1
ATOM 924 C CA . GLY A 1 116 ? -18.683 8.405 15.060 1.00 90.75 116 GLY A CA 1
ATOM 925 C C . GLY A 1 116 ? -17.386 9.220 15.069 1.00 90.75 116 GLY A C 1
ATOM 926 O O . GLY A 1 116 ? -16.934 9.769 14.067 1.00 90.75 116 GLY A O 1
ATOM 927 N N . GLU A 1 117 ? -16.755 9.334 16.233 1.00 95.25 117 GLU A N 1
ATOM 928 C CA . GLU A 1 117 ? -15.579 10.194 16.360 1.00 95.25 117 GLU A CA 1
ATOM 929 C C . GLU A 1 117 ? -14.406 9.661 15.521 1.00 95.25 117 GLU A C 1
ATOM 931 O O . GLU A 1 117 ? -13.979 8.512 15.660 1.00 95.25 117 GLU A O 1
ATOM 936 N N . ILE A 1 118 ? -13.882 10.501 14.630 1.00 94.06 118 ILE A N 1
ATOM 937 C CA . ILE A 1 118 ? -12.759 10.144 13.764 1.00 94.06 118 ILE A CA 1
ATOM 938 C C . ILE A 1 118 ? -11.469 10.529 14.477 1.00 94.06 118 ILE A C 1
ATOM 940 O O . ILE A 1 118 ? -11.238 11.698 14.786 1.00 94.06 118 ILE A O 1
ATOM 944 N N . ILE A 1 119 ? -10.620 9.537 14.723 1.00 91.25 119 ILE A N 1
ATOM 945 C CA . ILE A 1 119 ? -9.316 9.704 15.353 1.00 91.25 119 ILE A CA 1
ATOM 946 C C . ILE A 1 119 ? -8.247 9.465 14.293 1.00 91.25 119 ILE A C 1
ATOM 948 O O . ILE A 1 119 ? -7.961 8.325 13.930 1.00 91.25 119 ILE A O 1
ATOM 952 N N . CYS A 1 120 ? -7.614 10.531 13.821 1.00 88.62 120 CYS A N 1
ATOM 953 C CA . CYS A 1 120 ? -6.394 10.417 13.034 1.00 88.62 120 CYS A CA 1
ATOM 954 C C . CYS A 1 120 ? -5.258 9.964 13.953 1.00 88.62 120 CYS A C 1
ATOM 956 O O . CYS A 1 120 ? -4.919 10.651 14.923 1.00 88.62 120 CYS A O 1
ATOM 958 N N . PHE A 1 121 ? -4.687 8.791 13.681 1.00 79.81 121 PHE A N 1
ATOM 959 C CA . PHE A 1 121 ? -3.603 8.260 14.508 1.00 79.81 121 PHE A CA 1
ATOM 960 C C . PHE A 1 121 ? -2.281 9.022 14.307 1.00 79.81 121 PHE A C 1
ATOM 962 O O . PHE A 1 121 ? -1.442 9.041 15.202 1.00 79.81 121 PHE A O 1
ATOM 969 N N . LEU A 1 122 ? -2.105 9.665 13.151 1.00 78.69 122 LEU A N 1
ATOM 970 C CA . LEU A 1 122 ? -0.861 10.321 12.738 1.00 78.69 122 LEU A CA 1
ATOM 971 C C . LEU A 1 122 ? -1.087 11.802 12.402 1.00 78.69 122 LEU A C 1
ATOM 973 O O . LEU A 1 122 ? -0.480 12.308 11.469 1.00 78.69 122 LEU A O 1
ATOM 977 N N . ASP A 1 123 ? -1.997 12.461 13.131 1.00 63.94 123 ASP A N 1
ATOM 978 C CA . ASP A 1 123 ? -2.623 13.701 12.654 1.00 63.94 123 ASP A CA 1
ATOM 979 C C . ASP A 1 123 ? -1.658 14.873 12.456 1.00 63.94 123 ASP A C 1
ATOM 981 O O . ASP A 1 123 ? -1.782 15.537 11.441 1.00 63.94 123 ASP A O 1
ATOM 985 N N . ASP A 1 124 ? -0.715 15.169 13.362 1.00 54.09 124 ASP A N 1
ATOM 986 C CA . ASP A 1 124 ? 0.085 16.399 13.176 1.00 54.09 124 ASP A CA 1
ATOM 987 C C . ASP A 1 124 ? 1.298 16.584 14.107 1.00 54.09 124 ASP A C 1
ATOM 989 O O . ASP A 1 124 ? 1.636 17.693 14.516 1.00 54.09 124 ASP A O 1
ATOM 993 N N . THR A 1 125 ? 1.983 15.519 14.521 1.00 44.97 125 THR A N 1
ATOM 994 C CA . THR A 1 125 ? 3.166 15.693 15.382 1.00 44.97 125 THR A CA 1
ATOM 995 C C . THR A 1 125 ? 4.285 14.779 14.953 1.00 44.97 125 THR A C 1
ATOM 997 O O . THR A 1 125 ? 4.256 13.593 15.273 1.00 44.97 125 THR A O 1
ATOM 1000 N N . SER A 1 126 ? 5.268 15.357 14.257 1.00 46.41 126 SER A N 1
ATOM 1001 C CA . SER A 1 126 ? 6.691 15.210 14.596 1.00 46.41 126 SER A CA 1
ATOM 1002 C C . SER A 1 126 ? 7.177 13.800 14.944 1.00 46.41 126 SER A C 1
ATOM 1004 O O . SER A 1 126 ? 8.102 13.630 15.740 1.00 46.41 126 SER A O 1
ATOM 1006 N N . LEU A 1 127 ? 6.637 12.776 14.290 1.00 47.31 127 LEU A N 1
ATOM 1007 C CA . LEU A 1 127 ? 7.506 11.743 13.781 1.00 47.31 127 LEU A CA 1
ATOM 1008 C C . LEU A 1 127 ? 8.335 12.473 12.724 1.00 47.3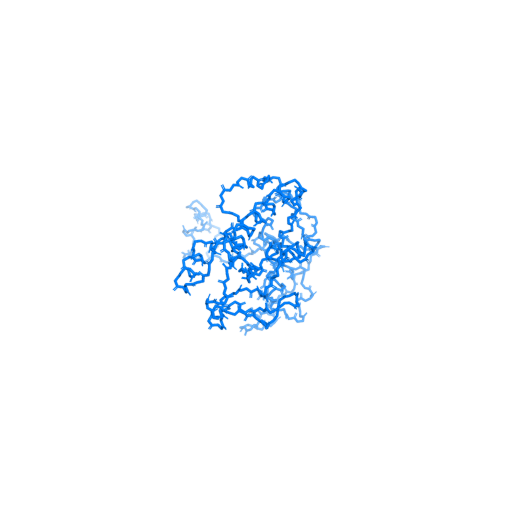1 127 LEU A C 1
ATOM 1010 O O . LEU A 1 127 ? 8.049 12.397 11.532 1.00 47.31 127 LEU A O 1
ATOM 1014 N N . GLU A 1 128 ? 9.365 13.200 13.175 1.00 45.00 128 GLU A N 1
ATOM 1015 C CA . GLU A 1 128 ? 10.637 13.118 12.481 1.00 45.00 128 GLU A CA 1
ATOM 1016 C C . GLU A 1 128 ? 10.900 11.619 12.457 1.00 45.00 128 GLU A C 1
ATOM 1018 O O . GLU A 1 128 ? 11.405 11.021 13.407 1.00 45.00 128 GLU A O 1
ATOM 1023 N N . ILE A 1 129 ? 10.364 10.965 11.426 1.00 47.09 129 ILE A N 1
ATOM 1024 C CA . ILE A 1 129 ? 10.868 9.687 11.013 1.00 47.09 129 ILE A CA 1
ATOM 1025 C C . ILE A 1 129 ? 12.278 10.080 10.654 1.00 47.09 129 ILE A C 1
ATOM 1027 O O . ILE A 1 129 ? 12.476 10.708 9.619 1.00 47.09 129 ILE A O 1
ATOM 1031 N N . ASP A 1 130 ? 13.175 9.895 11.619 1.00 42.34 130 ASP A N 1
ATOM 1032 C CA . ASP A 1 130 ? 14.567 10.263 11.508 1.00 42.34 130 ASP A CA 1
ATOM 1033 C C . ASP A 1 130 ? 14.975 9.732 10.141 1.00 42.34 130 ASP A C 1
ATOM 1035 O O . ASP A 1 130 ? 14.911 8.520 9.899 1.00 42.34 130 ASP A O 1
ATOM 1039 N N . ASP A 1 131 ? 15.240 10.641 9.199 1.00 43.19 131 ASP A N 1
ATOM 1040 C CA . ASP A 1 131 ? 15.373 10.310 7.774 1.00 43.19 131 ASP A CA 1
ATOM 1041 C C . ASP A 1 131 ? 16.636 9.452 7.537 1.00 43.19 131 ASP A C 1
ATOM 1043 O O . ASP A 1 131 ? 16.995 9.072 6.427 1.00 43.19 131 ASP A O 1
ATOM 1047 N N . VAL A 1 132 ? 17.276 9.040 8.635 1.00 41.72 132 VAL A N 1
ATOM 1048 C CA . VAL A 1 132 ? 18.081 7.839 8.839 1.00 41.72 132 VAL A CA 1
ATOM 1049 C C . VAL A 1 132 ? 17.278 6.549 8.583 1.00 41.72 132 VAL A C 1
ATOM 1051 O O . VAL A 1 132 ? 17.492 5.503 9.205 1.00 41.72 132 VAL A O 1
ATOM 1054 N N . PHE A 1 133 ? 16.429 6.530 7.559 1.00 43.62 133 PHE A N 1
ATOM 1055 C CA . PHE A 1 133 ? 16.332 5.319 6.774 1.00 43.62 133 PHE A CA 1
ATOM 1056 C C . PHE A 1 133 ? 17.710 5.098 6.159 1.00 43.62 133 PHE A C 1
ATOM 1058 O O . PHE A 1 133 ? 18.075 5.709 5.157 1.00 43.62 133 PHE A O 1
ATOM 1065 N N . GLN A 1 134 ? 18.494 4.177 6.724 1.00 44.28 134 GLN A N 1
ATOM 1066 C CA . GLN A 1 134 ? 19.560 3.591 5.926 1.00 44.28 134 GLN A CA 1
ATOM 1067 C C . GLN A 1 134 ? 18.881 2.898 4.752 1.00 44.28 134 GLN A C 1
ATOM 1069 O O . GLN A 1 134 ? 18.301 1.818 4.906 1.00 44.28 134 GLN A O 1
ATOM 1074 N N . LYS A 1 135 ? 18.925 3.551 3.587 1.00 49.75 135 LYS A N 1
ATOM 1075 C CA . LYS A 1 135 ? 18.433 3.016 2.327 1.00 49.75 135 LYS A CA 1
ATOM 1076 C C . LYS A 1 135 ? 19.259 1.786 1.986 1.00 49.75 135 LYS A C 1
ATOM 1078 O O . LYS A 1 135 ? 20.267 1.838 1.288 1.00 49.75 135 LYS A O 1
ATOM 1083 N N . LYS A 1 136 ? 18.842 0.648 2.533 1.00 54.28 136 LYS A N 1
ATOM 1084 C CA . LYS A 1 136 ? 19.442 -0.645 2.252 1.00 54.28 136 LYS A CA 1
ATOM 1085 C C . LYS A 1 136 ? 18.686 -1.261 1.097 1.00 54.28 136 LYS A C 1
ATOM 1087 O O . LYS A 1 136 ? 17.770 -2.060 1.238 1.00 54.28 136 LYS A O 1
ATOM 1092 N N . PHE A 1 137 ? 19.098 -0.806 -0.063 1.00 58.50 137 PHE A N 1
ATOM 1093 C CA . PHE A 1 137 ? 19.055 -1.516 -1.317 1.00 58.50 137 PHE A CA 1
ATOM 1094 C C . PHE A 1 137 ? 19.354 -3.016 -1.123 1.00 58.50 137 PHE A C 1
ATOM 1096 O O . PHE A 1 137 ? 20.501 -3.413 -0.919 1.00 58.50 137 PHE A O 1
ATOM 1103 N N . TYR A 1 138 ? 18.305 -3.843 -1.087 1.00 55.16 138 TYR A N 1
ATOM 1104 C CA . TYR A 1 138 ? 18.419 -5.275 -0.808 1.00 55.16 138 TYR A CA 1
ATOM 1105 C C . TYR A 1 138 ? 17.672 -6.101 -1.851 1.00 55.16 138 TYR A C 1
ATOM 1107 O O . TYR A 1 138 ? 16.481 -6.377 -1.721 1.00 55.16 138 TYR A O 1
ATOM 1115 N N . LEU A 1 139 ? 18.421 -6.538 -2.860 1.00 64.12 139 LEU A N 1
ATOM 1116 C CA . LEU A 1 139 ? 18.131 -7.730 -3.647 1.00 64.12 139 LEU A CA 1
ATOM 1117 C C . LEU A 1 139 ? 19.461 -8.466 -3.858 1.00 64.12 139 LEU A C 1
ATOM 1119 O O . LEU A 1 139 ? 20.279 -8.004 -4.657 1.00 64.12 139 LEU A O 1
ATOM 1123 N N . PRO A 1 140 ? 19.720 -9.574 -3.140 1.00 61.28 140 PRO A N 1
ATOM 1124 C CA . PRO A 1 140 ? 20.906 -10.410 -3.347 1.00 61.28 140 PRO A CA 1
ATOM 1125 C C . PRO A 1 140 ? 21.093 -10.838 -4.809 1.00 61.28 140 PRO A C 1
ATOM 1127 O O . PRO A 1 140 ? 22.217 -11.035 -5.265 1.00 61.28 140 PRO A O 1
ATOM 1130 N N . GLU A 1 141 ? 19.989 -10.944 -5.554 1.00 64.38 141 GLU A N 1
ATOM 1131 C CA . GLU A 1 141 ? 19.955 -11.315 -6.968 1.00 64.38 141 GLU A CA 1
ATOM 1132 C C . GLU A 1 141 ? 20.599 -10.262 -7.892 1.00 64.38 141 GLU A C 1
ATOM 1134 O O . GLU A 1 141 ? 20.892 -10.574 -9.044 1.00 64.38 141 GLU A O 1
ATOM 1139 N N . LEU A 1 142 ? 20.847 -9.034 -7.412 1.00 62.72 142 LEU A N 1
ATOM 1140 C CA . LEU A 1 142 ? 21.534 -7.984 -8.178 1.00 62.72 142 LEU A CA 1
ATOM 1141 C C . LEU A 1 142 ? 23.054 -8.174 -8.269 1.00 62.72 142 LEU A C 1
ATOM 1143 O O . LEU A 1 142 ? 23.689 -7.504 -9.085 1.00 62.72 142 LEU A O 1
ATOM 1147 N N . GLY A 1 143 ? 23.635 -9.076 -7.467 1.00 62.72 143 GLY A N 1
ATOM 1148 C CA . GLY A 1 143 ? 25.087 -9.217 -7.350 1.00 62.72 143 GLY A CA 1
ATOM 1149 C C . GLY A 1 143 ? 25.764 -7.972 -6.748 1.00 62.72 143 GLY A C 1
ATOM 1150 O O . GLY A 1 143 ? 25.084 -7.081 -6.233 1.00 62.72 143 GLY A O 1
ATOM 1151 N N . PRO A 1 144 ? 27.107 -7.896 -6.761 1.00 60.69 144 PRO A N 1
ATOM 1152 C CA . PRO A 1 144 ? 27.832 -6.685 -6.391 1.00 60.69 144 PRO A CA 1
ATOM 1153 C C . PRO A 1 144 ? 27.596 -5.591 -7.442 1.00 60.69 144 PRO A C 1
ATOM 1155 O O . PRO A 1 144 ? 27.720 -5.815 -8.645 1.00 60.69 144 PRO A O 1
ATOM 1158 N N . VAL A 1 145 ? 27.230 -4.399 -6.977 1.00 57.69 145 VAL A N 1
ATOM 1159 C CA . VAL A 1 145 ? 26.837 -3.265 -7.818 1.00 57.69 145 VAL A CA 1
ATOM 1160 C C . VAL A 1 145 ? 27.816 -2.129 -7.528 1.00 57.69 145 VAL A C 1
ATOM 1162 O O . VAL A 1 145 ? 27.580 -1.306 -6.650 1.00 57.69 145 VAL A O 1
ATOM 1165 N N . GLU A 1 146 ? 28.959 -2.119 -8.213 1.00 63.31 146 GLU A N 1
ATOM 1166 C CA . GLU A 1 146 ? 29.934 -1.033 -8.070 1.00 63.31 146 GLU A CA 1
ATOM 1167 C C . GLU A 1 146 ? 29.427 0.227 -8.789 1.00 63.31 146 GLU A C 1
ATOM 1169 O O . GLU A 1 146 ? 28.965 0.155 -9.928 1.00 63.31 146 GLU A O 1
ATOM 1174 N N . SER A 1 147 ? 29.557 1.394 -8.148 1.00 66.50 147 SER A N 1
ATOM 1175 C CA . SER A 1 147 ? 29.479 2.730 -8.776 1.00 66.50 147 SER A CA 1
ATOM 1176 C C . SER A 1 147 ? 28.137 3.210 -9.369 1.00 66.50 147 SER A C 1
ATOM 1178 O O . SER A 1 147 ? 28.137 4.106 -10.208 1.00 66.50 147 SER A O 1
ATOM 1180 N N . PHE A 1 148 ? 26.988 2.684 -8.939 1.00 69.50 148 PHE A N 1
ATOM 1181 C CA . PHE A 1 148 ? 25.685 3.205 -9.382 1.00 69.50 148 PHE A CA 1
ATOM 1182 C C . PHE A 1 148 ? 25.157 4.309 -8.459 1.00 69.50 148 PHE A C 1
ATOM 1184 O O . PHE A 1 148 ? 25.268 4.220 -7.236 1.00 69.50 148 PHE A O 1
ATOM 1191 N N . SER A 1 149 ? 24.529 5.323 -9.051 1.00 77.94 149 SER A N 1
ATOM 1192 C CA . SER A 1 149 ? 23.718 6.304 -8.333 1.00 77.94 149 SER A CA 1
ATOM 1193 C C . SER A 1 149 ? 22.486 5.656 -7.692 1.00 77.94 149 SER A C 1
ATOM 1195 O O . SER A 1 149 ? 22.031 4.571 -8.067 1.00 77.94 149 SER A O 1
ATOM 1197 N N . GLU A 1 150 ? 21.897 6.362 -6.730 1.00 72.25 150 GLU A N 1
ATOM 1198 C CA . GLU A 1 150 ? 20.689 5.931 -6.028 1.00 72.25 150 GLU A CA 1
ATOM 1199 C C . GLU A 1 150 ? 19.514 5.646 -6.983 1.00 72.25 150 GLU A C 1
ATOM 1201 O O . GLU A 1 150 ? 18.775 4.670 -6.814 1.00 72.25 150 GLU A O 1
ATOM 1206 N N . LEU A 1 151 ? 19.368 6.482 -8.012 1.00 74.69 151 LEU A N 1
ATOM 1207 C CA . LEU A 1 151 ? 18.345 6.349 -9.043 1.00 74.69 151 LEU A CA 1
ATOM 1208 C C . LEU A 1 151 ? 18.569 5.096 -9.900 1.00 74.69 151 LEU A C 1
ATOM 1210 O O . LEU A 1 151 ? 17.633 4.339 -10.155 1.00 74.69 151 LEU A O 1
ATOM 1214 N N . GLU A 1 152 ? 19.810 4.837 -10.312 1.00 73.69 152 GLU A N 1
ATOM 1215 C CA . GLU A 1 152 ? 20.146 3.645 -11.096 1.00 73.69 152 GLU A CA 1
ATOM 1216 C C . GLU A 1 152 ? 19.897 2.355 -10.311 1.00 73.69 152 GLU A C 1
ATOM 1218 O O . GLU A 1 152 ? 19.421 1.365 -10.875 1.00 73.69 152 GLU A O 1
ATOM 1223 N N . TYR A 1 153 ? 20.150 2.361 -9.000 1.00 75.88 153 TYR A N 1
ATOM 1224 C CA . TYR A 1 153 ? 19.800 1.219 -8.166 1.00 75.88 153 TYR A CA 1
ATOM 1225 C C . TYR A 1 153 ? 18.281 1.024 -8.093 1.00 75.88 153 TYR A C 1
ATOM 1227 O O . TYR A 1 153 ? 17.803 -0.101 -8.244 1.00 75.88 153 TYR A O 1
ATOM 1235 N N . ALA A 1 154 ? 17.506 2.099 -7.913 1.00 74.38 154 ALA A N 1
ATOM 1236 C CA . ALA A 1 154 ? 16.046 2.014 -7.890 1.00 74.38 154 ALA A CA 1
ATOM 1237 C C . ALA A 1 154 ? 15.487 1.399 -9.187 1.00 74.38 154 ALA A C 1
ATOM 1239 O O . ALA A 1 154 ? 14.614 0.532 -9.126 1.00 74.38 154 ALA A O 1
ATOM 1240 N N . TYR A 1 155 ? 16.044 1.759 -10.350 1.00 73.25 155 TYR A N 1
ATOM 1241 C CA . TYR A 1 155 ? 15.689 1.134 -11.629 1.00 73.25 155 TYR A CA 1
ATOM 1242 C C . TYR A 1 155 ? 16.009 -0.365 -11.668 1.00 73.25 155 TYR A C 1
ATOM 1244 O O . TYR A 1 155 ? 15.178 -1.166 -12.107 1.00 73.25 155 TYR A O 1
ATOM 1252 N N . LYS A 1 156 ? 17.186 -0.769 -11.177 1.00 73.50 156 LYS A N 1
ATOM 1253 C CA . LYS A 1 156 ? 17.574 -2.186 -11.095 1.00 73.50 156 LYS A CA 1
ATOM 1254 C C . LYS A 1 156 ? 16.662 -2.990 -10.170 1.00 73.50 156 LYS A C 1
ATOM 1256 O O . LYS A 1 156 ? 16.250 -4.096 -10.519 1.00 73.50 156 LYS A O 1
ATOM 1261 N N . GLU A 1 157 ? 16.327 -2.437 -9.008 1.00 76.31 157 GLU A N 1
ATOM 1262 C CA . GLU A 1 157 ? 15.439 -3.082 -8.043 1.00 76.31 157 GLU A CA 1
ATOM 1263 C C . GLU A 1 157 ? 14.024 -3.228 -8.609 1.00 76.31 157 GLU A C 1
ATOM 1265 O O . GLU A 1 157 ? 13.444 -4.318 -8.588 1.00 76.31 157 GLU A O 1
ATOM 1270 N N . HIS A 1 158 ? 13.492 -2.140 -9.174 1.00 75.75 158 HIS A N 1
ATOM 1271 C CA . HIS A 1 158 ? 12.182 -2.113 -9.810 1.00 75.75 158 HIS A CA 1
ATOM 1272 C C . HIS A 1 158 ? 12.067 -3.199 -10.874 1.00 75.75 158 HIS A C 1
ATOM 1274 O O . HIS A 1 158 ? 11.097 -3.946 -10.891 1.00 75.75 158 HIS A O 1
ATOM 1280 N N . ARG A 1 159 ? 13.091 -3.365 -11.707 1.00 71.88 159 ARG A N 1
ATOM 1281 C CA . ARG A 1 159 ? 13.118 -4.390 -12.746 1.00 71.88 159 ARG A CA 1
ATOM 1282 C C . ARG A 1 159 ? 12.942 -5.812 -12.208 1.00 71.88 159 ARG A C 1
ATOM 1284 O O . ARG A 1 159 ? 12.120 -6.565 -12.729 1.00 71.88 159 ARG A O 1
ATOM 1291 N N . ILE A 1 160 ? 13.688 -6.196 -11.173 1.00 74.00 160 ILE A N 1
ATOM 1292 C CA . ILE A 1 160 ? 13.543 -7.530 -10.570 1.00 74.00 160 ILE A CA 1
ATOM 1293 C C . ILE A 1 160 ? 12.140 -7.691 -9.988 1.00 74.00 160 ILE A C 1
ATOM 1295 O O . ILE A 1 160 ? 11.507 -8.728 -10.171 1.00 74.00 160 ILE A O 1
ATOM 1299 N N . LEU A 1 161 ? 11.623 -6.666 -9.317 1.00 73.75 161 LEU A N 1
ATOM 1300 C CA . LEU A 1 161 ? 10.281 -6.709 -8.739 1.00 73.75 161 LEU A CA 1
ATOM 1301 C C . LEU A 1 161 ? 9.200 -6.817 -9.811 1.00 73.75 161 LEU A C 1
ATOM 1303 O O . LEU A 1 161 ? 8.266 -7.598 -9.647 1.00 73.75 161 LEU A O 1
ATOM 1307 N N . MET A 1 162 ? 9.364 -6.110 -10.928 1.00 69.38 162 MET A N 1
ATOM 1308 C CA . MET A 1 162 ? 8.487 -6.227 -12.085 1.00 69.38 162 MET A CA 1
ATOM 1309 C C . MET A 1 162 ? 8.534 -7.631 -12.668 1.00 69.38 162 MET A C 1
ATOM 1311 O O . MET A 1 162 ? 7.483 -8.165 -12.978 1.00 69.38 162 MET A O 1
ATOM 1315 N N . THR A 1 163 ? 9.688 -8.306 -12.706 1.00 66.00 163 THR A N 1
ATOM 1316 C CA . THR A 1 163 ? 9.722 -9.719 -13.134 1.00 66.00 163 THR A CA 1
ATOM 1317 C C . THR A 1 163 ? 8.980 -10.665 -12.182 1.00 66.00 163 THR A C 1
ATOM 1319 O O . THR A 1 163 ? 8.541 -11.729 -12.607 1.00 66.00 163 THR A O 1
ATOM 1322 N N . LYS A 1 164 ? 8.817 -10.293 -10.905 1.00 70.44 164 LYS A N 1
ATOM 1323 C CA . LYS A 1 164 ? 8.063 -11.078 -9.913 1.00 70.44 164 LYS A CA 1
ATOM 1324 C C . LYS A 1 164 ? 6.555 -10.803 -9.988 1.00 70.44 164 LYS A C 1
ATOM 1326 O O . LYS A 1 164 ? 5.772 -11.723 -9.786 1.00 70.44 164 LYS A O 1
ATOM 1331 N N . SER A 1 165 ? 6.145 -9.562 -10.269 1.00 64.25 165 SER A N 1
ATOM 1332 C CA . SER A 1 165 ? 4.728 -9.162 -10.350 1.00 64.25 165 SER A CA 1
ATOM 1333 C C . SER A 1 165 ? 4.124 -9.326 -11.749 1.00 64.25 165 SER A C 1
ATOM 1335 O O . SER A 1 165 ? 2.954 -9.662 -11.886 1.00 64.25 165 SER A O 1
ATOM 1337 N N . HIS A 1 166 ? 4.936 -9.120 -12.779 1.00 64.81 166 HIS A N 1
ATOM 1338 C CA . HIS A 1 166 ? 4.611 -9.201 -14.198 1.00 64.81 166 HIS A CA 1
ATOM 1339 C C . HIS A 1 166 ? 5.757 -9.933 -14.904 1.00 64.81 166 HIS A C 1
ATOM 1341 O O . HIS A 1 166 ? 6.593 -9.298 -15.553 1.00 64.81 166 HIS A O 1
ATOM 1347 N N . PRO A 1 167 ? 5.856 -11.265 -14.748 1.00 64.62 167 PRO A N 1
ATOM 1348 C CA . PRO A 1 167 ? 6.956 -12.024 -15.317 1.00 64.62 167 PRO A CA 1
ATOM 1349 C C . PRO A 1 167 ? 7.005 -11.803 -16.823 1.00 64.62 167 PRO A C 1
ATOM 1351 O O . PRO A 1 167 ? 6.141 -12.273 -17.569 1.00 64.62 167 PRO A O 1
ATOM 1354 N N . TYR A 1 168 ? 8.032 -11.069 -17.265 1.00 70.50 168 TYR A N 1
ATOM 1355 C CA . TYR A 1 168 ? 8.332 -10.934 -18.679 1.00 70.50 168 TYR A CA 1
ATOM 1356 C C . TYR A 1 168 ? 8.382 -12.330 -19.258 1.00 70.50 168 TYR A C 1
ATOM 1358 O O . TYR A 1 168 ? 9.091 -13.214 -18.771 1.00 70.50 168 TYR A O 1
ATOM 1366 N N . SER A 1 169 ? 7.588 -12.537 -20.288 1.00 68.81 169 SER A N 1
ATOM 1367 C CA . SER A 1 169 ? 7.454 -13.848 -20.865 1.00 68.81 169 SER A CA 1
AT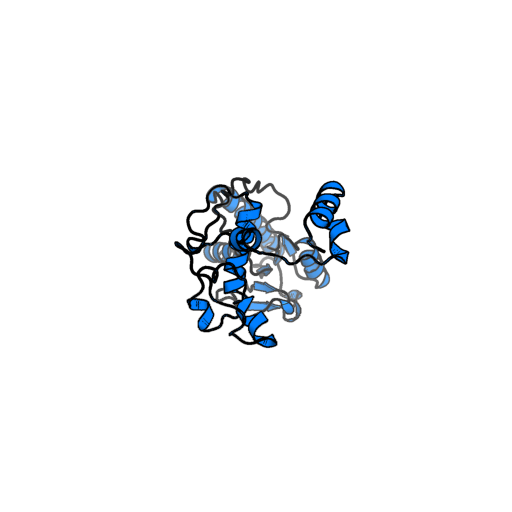OM 1368 C C . SER A 1 169 ? 8.781 -14.233 -21.535 1.00 68.81 169 SER A C 1
ATOM 1370 O O . SER A 1 169 ? 9.236 -13.564 -22.457 1.00 68.81 169 SER A O 1
ATOM 1372 N N . LYS A 1 170 ? 9.420 -15.312 -21.074 1.00 77.38 170 LYS A N 1
ATOM 1373 C CA . LYS A 1 170 ? 10.643 -15.880 -21.670 1.00 77.38 170 LYS A CA 1
ATOM 1374 C C . LYS A 1 170 ? 10.294 -17.153 -22.452 1.00 77.38 170 LYS A C 1
ATOM 1376 O O . LYS A 1 170 ? 9.258 -17.767 -22.193 1.00 77.38 170 LYS A O 1
ATOM 1381 N N . GLY A 1 171 ? 11.099 -17.493 -23.456 1.00 76.44 171 GLY A N 1
ATOM 1382 C CA . GLY A 1 171 ? 11.017 -18.761 -24.192 1.00 76.44 171 GLY A CA 1
ATOM 1383 C C . GLY A 1 171 ? 12.127 -19.722 -23.766 1.00 76.44 171 GLY A C 1
ATOM 1384 O O . GLY A 1 171 ? 13.049 -19.311 -23.065 1.00 76.44 171 GLY A O 1
ATOM 1385 N N . GLU A 1 172 ? 12.070 -20.976 -24.214 1.00 80.56 172 GLU A N 1
ATOM 1386 C CA . GLU A 1 172 ? 13.070 -22.004 -23.872 1.00 80.56 172 GLU A CA 1
ATOM 1387 C C . GLU A 1 172 ? 14.492 -21.567 -24.247 1.00 80.56 172 GLU A C 1
ATOM 1389 O O . GLU A 1 172 ? 15.382 -21.575 -23.404 1.00 80.56 172 GLU A O 1
ATOM 1394 N N . LYS A 1 173 ? 14.692 -21.018 -25.453 1.00 80.00 173 LYS A N 1
ATOM 1395 C CA . LYS A 1 173 ? 16.000 -20.492 -25.888 1.00 80.00 173 LYS A CA 1
ATOM 1396 C C . LYS A 1 173 ? 16.520 -19.323 -25.030 1.00 80.00 173 LYS A C 1
ATOM 1398 O O . LYS A 1 173 ? 17.701 -18.994 -25.096 1.00 80.00 173 LYS A O 1
ATOM 1403 N N . CYS A 1 174 ? 15.686 -18.658 -24.220 1.00 83.44 174 CYS A N 1
ATOM 1404 C CA . CYS A 1 174 ? 16.144 -17.547 -23.378 1.00 83.44 174 CYS A CA 1
ATOM 1405 C C . CYS A 1 174 ? 17.031 -18.002 -22.212 1.00 83.44 174 CYS A C 1
ATOM 1407 O O . CYS A 1 174 ? 17.848 -17.199 -21.766 1.00 83.44 174 CYS A O 1
ATOM 1409 N N . SER A 1 175 ? 16.913 -19.249 -21.732 1.00 84.44 175 SER A N 1
ATOM 1410 C CA . SER A 1 175 ? 17.761 -19.762 -20.638 1.00 84.44 175 SER A CA 1
ATOM 1411 C C . SER A 1 175 ? 19.235 -19.875 -21.027 1.00 84.44 175 SER A C 1
ATOM 1413 O O . SER A 1 175 ? 20.110 -19.971 -20.170 1.00 84.44 175 SER A O 1
ATOM 1415 N N . GLU A 1 176 ? 19.503 -19.849 -22.327 1.00 87.56 176 GLU A N 1
ATOM 1416 C CA . GLU A 1 176 ? 20.829 -19.877 -22.920 1.00 87.56 176 GLU A CA 1
ATOM 1417 C C . GLU A 1 176 ? 21.472 -18.490 -23.058 1.00 87.56 176 GLU A C 1
ATOM 1419 O O . GLU A 1 176 ? 22.657 -18.389 -23.354 1.00 87.56 176 GLU A O 1
ATOM 1424 N N . CYS A 1 177 ? 20.722 -17.405 -22.876 1.00 89.25 177 CYS A N 1
ATOM 1425 C CA . CYS A 1 177 ? 21.236 -16.059 -23.099 1.00 89.25 177 CYS A CA 1
ATOM 1426 C C . CYS A 1 177 ? 21.782 -15.455 -21.801 1.00 89.25 177 CYS A C 1
ATOM 1428 O O . CYS A 1 177 ? 21.055 -15.313 -20.814 1.00 89.25 177 CYS A O 1
ATOM 1430 N N . ASP A 1 178 ? 23.033 -14.997 -21.816 1.00 90.31 178 ASP A N 1
ATOM 1431 C CA . ASP A 1 178 ? 23.656 -14.335 -20.661 1.00 90.31 178 ASP A CA 1
ATOM 1432 C C . ASP A 1 178 ? 23.097 -12.928 -20.399 1.00 90.31 178 ASP A C 1
ATOM 1434 O O . ASP A 1 178 ? 23.363 -12.335 -19.353 1.00 90.31 178 ASP A O 1
ATOM 1438 N N . LEU A 1 179 ? 22.252 -12.424 -21.308 1.00 87.56 179 LEU A N 1
ATOM 1439 C CA . LEU A 1 179 ? 21.475 -11.194 -21.141 1.00 87.56 179 LEU A CA 1
ATOM 1440 C C . LEU A 1 179 ? 20.044 -11.438 -20.645 1.00 87.56 179 LEU A C 1
ATOM 1442 O O . LEU A 1 179 ? 19.248 -10.501 -20.611 1.00 87.56 179 LEU A O 1
ATOM 1446 N N . MET A 1 180 ? 19.666 -12.669 -20.281 1.00 84.56 180 MET A N 1
ATOM 1447 C CA . MET A 1 180 ? 18.287 -13.000 -19.887 1.00 84.56 180 MET A CA 1
ATOM 1448 C C . MET A 1 180 ? 17.757 -12.094 -18.766 1.00 84.56 180 MET A C 1
ATOM 1450 O O . MET A 1 180 ? 16.592 -11.678 -18.813 1.00 84.56 180 MET A O 1
ATOM 1454 N N . SER A 1 181 ? 18.622 -11.770 -17.802 1.00 79.00 181 SER A N 1
ATOM 1455 C CA . SER A 1 181 ? 18.337 -10.871 -16.681 1.00 79.00 181 SER A CA 1
ATOM 1456 C C . SER A 1 181 ? 18.169 -9.422 -17.118 1.00 79.00 181 SER A C 1
ATOM 1458 O O . SER A 1 181 ? 17.533 -8.660 -16.393 1.00 79.00 181 SER A O 1
ATOM 1460 N N . ILE A 1 182 ? 18.732 -9.048 -18.280 1.00 80.38 182 ILE A N 1
ATOM 1461 C CA . ILE A 1 182 ? 18.761 -7.672 -18.770 1.00 80.38 182 ILE A CA 1
ATOM 1462 C C . ILE A 1 182 ? 17.948 -7.343 -20.035 1.00 80.38 182 ILE A C 1
ATOM 1464 O O . ILE A 1 182 ? 17.891 -6.174 -20.416 1.00 80.38 182 ILE A O 1
ATOM 1468 N N . CYS A 1 183 ? 17.250 -8.306 -20.640 1.00 82.31 183 CYS A N 1
ATOM 1469 C CA . CYS A 1 183 ? 16.545 -8.081 -21.910 1.00 82.31 183 CYS A CA 1
ATOM 1470 C C . CYS A 1 183 ? 15.037 -7.778 -21.815 1.00 82.31 183 CYS A C 1
ATOM 1472 O O . CYS A 1 183 ? 14.397 -7.668 -22.852 1.00 82.31 183 CYS A O 1
ATOM 1474 N N . ASP A 1 184 ? 14.433 -7.751 -20.620 1.00 79.44 184 ASP A N 1
ATOM 1475 C CA . ASP A 1 184 ? 12.990 -7.461 -20.403 1.00 79.44 184 ASP A CA 1
ATOM 1476 C C . ASP A 1 184 ? 11.999 -8.264 -21.268 1.00 79.44 184 ASP A C 1
ATOM 1478 O O . ASP A 1 184 ? 10.864 -7.869 -21.483 1.00 79.44 184 ASP A O 1
ATOM 1482 N N . GLY A 1 185 ? 12.413 -9.438 -21.755 1.00 80.50 185 GLY A N 1
ATOM 1483 C CA . GLY A 1 185 ? 11.542 -10.297 -22.568 1.00 80.50 185 GLY A CA 1
ATOM 1484 C C . GLY A 1 185 ? 11.576 -9.988 -24.063 1.00 80.50 185 GLY A C 1
ATOM 1485 O O . GLY A 1 185 ? 10.934 -10.713 -24.819 1.00 80.50 185 GLY A O 1
ATOM 1486 N N . PHE A 1 186 ? 12.410 -9.029 -24.489 1.00 84.19 186 PHE A N 1
ATOM 1487 C CA . PHE A 1 186 ? 12.588 -8.614 -25.882 1.00 84.19 186 PHE A CA 1
ATOM 1488 C C . PHE A 1 186 ? 12.607 -9.787 -26.865 1.00 84.19 186 PHE A C 1
ATOM 1490 O O . PHE A 1 186 ? 11.835 -9.789 -27.810 1.00 84.19 186 PHE A O 1
ATOM 1497 N N . HIS A 1 187 ? 13.427 -10.818 -26.626 1.00 81.88 187 HIS A N 1
ATOM 1498 C CA . HIS A 1 187 ? 13.546 -11.941 -27.563 1.00 81.88 187 HIS A CA 1
ATOM 1499 C C . HIS A 1 187 ? 12.211 -12.674 -27.776 1.00 81.88 187 HIS A C 1
ATOM 1501 O O . HIS A 1 187 ? 11.873 -12.999 -28.907 1.00 81.88 187 HIS A O 1
ATOM 1507 N N . LYS A 1 188 ? 11.409 -12.904 -26.731 1.00 81.75 188 LYS A N 1
ATOM 1508 C CA . LYS A 1 188 ? 10.112 -13.566 -26.925 1.00 81.75 188 LYS A CA 1
ATOM 1509 C C . LYS A 1 188 ? 9.143 -12.666 -27.683 1.00 81.75 188 LYS A C 1
ATOM 1511 O O . LYS A 1 188 ? 8.408 -13.164 -28.528 1.00 81.75 188 LYS A O 1
ATOM 1516 N N . ASP A 1 189 ? 9.124 -11.372 -27.374 1.00 83.62 189 ASP A N 1
ATOM 1517 C CA . ASP A 1 189 ? 8.253 -10.426 -28.072 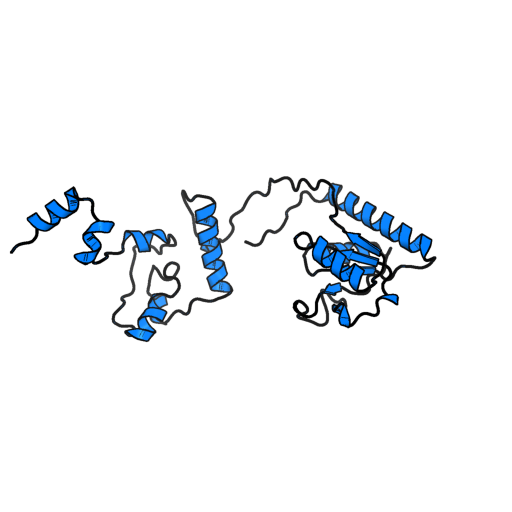1.00 83.62 189 ASP A CA 1
ATOM 1518 C C . ASP A 1 189 ? 8.652 -10.275 -29.537 1.00 83.62 189 ASP A C 1
ATOM 1520 O O . ASP A 1 189 ? 7.792 -10.349 -30.405 1.00 83.62 189 ASP A O 1
ATOM 1524 N N . TYR A 1 190 ? 9.949 -10.191 -29.818 1.00 85.00 190 TYR A N 1
ATOM 1525 C CA . TYR A 1 190 ? 10.500 -10.206 -31.168 1.00 85.00 190 TYR A CA 1
ATOM 1526 C C . TYR A 1 190 ? 10.127 -11.493 -31.918 1.00 85.00 190 TYR A C 1
ATOM 1528 O O . TYR A 1 190 ? 9.610 -11.451 -33.034 1.00 85.00 190 TYR A O 1
ATOM 1536 N N . ALA A 1 191 ? 10.289 -12.649 -31.267 1.00 84.50 191 ALA A N 1
ATOM 1537 C CA . ALA A 1 191 ? 9.992 -13.947 -31.858 1.00 84.50 191 ALA A CA 1
ATOM 1538 C C . ALA A 1 191 ? 8.507 -14.157 -32.193 1.00 84.50 191 ALA A C 1
ATOM 1540 O O . ALA A 1 191 ? 8.199 -14.987 -33.046 1.00 84.50 191 ALA A O 1
ATOM 1541 N N . LYS A 1 192 ? 7.579 -13.406 -31.579 1.00 82.88 192 LYS A N 1
ATOM 1542 C CA . LYS A 1 192 ? 6.160 -13.429 -31.980 1.00 82.88 192 LYS A CA 1
ATOM 1543 C C . LYS A 1 192 ? 5.949 -12.922 -33.407 1.00 82.88 192 LYS A C 1
ATOM 1545 O O . LYS A 1 192 ? 4.994 -13.350 -34.045 1.00 82.88 192 LYS A O 1
ATOM 1550 N N . PHE A 1 193 ? 6.798 -12.011 -33.877 1.00 86.69 193 PHE A N 1
ATOM 1551 C CA . PHE A 1 193 ? 6.666 -11.393 -35.195 1.00 86.69 193 PHE A CA 1
ATOM 1552 C C . PHE A 1 193 ? 7.554 -12.069 -36.237 1.00 86.69 193 PHE A C 1
ATOM 1554 O O . PHE A 1 193 ? 7.104 -12.301 -37.354 1.00 86.69 193 PHE A O 1
ATOM 1561 N N . PHE A 1 194 ? 8.784 -12.419 -35.857 1.00 86.75 194 PHE A N 1
ATOM 1562 C CA . PHE A 1 194 ? 9.817 -12.849 -36.804 1.00 86.75 194 PHE A CA 1
ATOM 1563 C C . PHE A 1 194 ? 10.363 -14.266 -36.546 1.00 86.75 194 PHE A C 1
ATOM 1565 O O . PHE A 1 194 ? 11.224 -14.755 -37.271 1.00 86.75 194 PHE A O 1
ATOM 1572 N N . GLY A 1 195 ? 9.856 -14.963 -35.525 1.00 82.50 195 GLY A N 1
ATOM 1573 C CA . GLY A 1 195 ? 10.345 -16.284 -35.124 1.00 82.50 195 GLY A CA 1
ATOM 1574 C C . GLY A 1 195 ? 11.606 -16.250 -34.248 1.00 82.50 195 GLY A C 1
ATOM 1575 O O . GLY A 1 195 ? 12.215 -15.212 -34.004 1.00 82.50 195 GLY A O 1
ATOM 1576 N N . PHE A 1 196 ? 11.989 -17.417 -33.721 1.00 76.19 196 PHE A N 1
ATOM 1577 C CA . PHE A 1 196 ? 13.093 -17.576 -32.756 1.00 76.19 196 PHE A CA 1
ATOM 1578 C C . PHE A 1 196 ? 14.483 -17.737 -33.394 1.00 76.19 196 PHE A C 1
ATOM 1580 O O . PHE A 1 196 ? 15.444 -18.025 -32.676 1.00 76.19 196 PHE A O 1
ATOM 1587 N N . ASP A 1 197 ? 14.586 -17.649 -34.719 1.00 81.62 197 ASP A N 1
ATOM 1588 C CA . ASP A 1 197 ? 15.832 -17.927 -35.445 1.00 81.62 197 ASP A CA 1
ATOM 1589 C C . ASP A 1 197 ? 16.553 -16.651 -35.897 1.00 81.62 197 ASP A C 1
ATOM 1591 O O . ASP A 1 197 ? 17.754 -16.685 -36.147 1.00 81.62 197 ASP A O 1
ATOM 1595 N N . GLU A 1 198 ? 15.860 -15.509 -35.916 1.00 82.75 198 GLU A N 1
ATOM 1596 C CA . GLU A 1 198 ? 16.464 -14.208 -36.227 1.00 82.75 198 GLU A CA 1
ATOM 1597 C C . GLU A 1 198 ? 17.272 -13.611 -35.066 1.00 82.75 198 GLU A C 1
ATOM 1599 O O . GLU A 1 198 ? 18.172 -12.801 -35.280 1.00 82.75 198 GLU A O 1
ATOM 1604 N N . ALA A 1 199 ? 16.973 -14.006 -33.827 1.00 82.12 199 ALA A N 1
ATOM 1605 C CA . ALA A 1 199 ? 17.663 -13.520 -32.641 1.00 82.12 199 ALA A CA 1
ATOM 1606 C C . ALA A 1 199 ? 18.476 -14.644 -31.989 1.00 82.12 199 ALA A C 1
ATOM 1608 O O . ALA A 1 199 ? 17.949 -15.659 -31.532 1.00 82.12 199 ALA A O 1
ATOM 1609 N N . THR A 1 200 ? 19.790 -14.447 -31.905 1.00 84.56 200 THR A N 1
ATOM 1610 C CA . THR A 1 200 ? 20.713 -15.417 -31.309 1.00 84.56 200 THR A CA 1
ATOM 1611 C C . THR A 1 200 ? 21.006 -15.091 -29.848 1.00 84.56 200 THR A C 1
ATOM 1613 O O . THR A 1 200 ? 21.218 -13.932 -29.487 1.00 84.56 200 THR A O 1
ATOM 1616 N N . SER A 1 201 ? 21.082 -16.118 -28.999 1.00 88.00 201 SER A N 1
ATOM 1617 C CA . SER A 1 201 ? 21.501 -15.965 -27.603 1.00 88.00 201 SER A CA 1
ATOM 1618 C C . SER A 1 201 ? 22.930 -15.429 -27.511 1.00 88.00 201 SER A C 1
ATOM 1620 O O . SER A 1 201 ? 23.855 -15.986 -28.099 1.00 88.00 201 SER A O 1
ATOM 1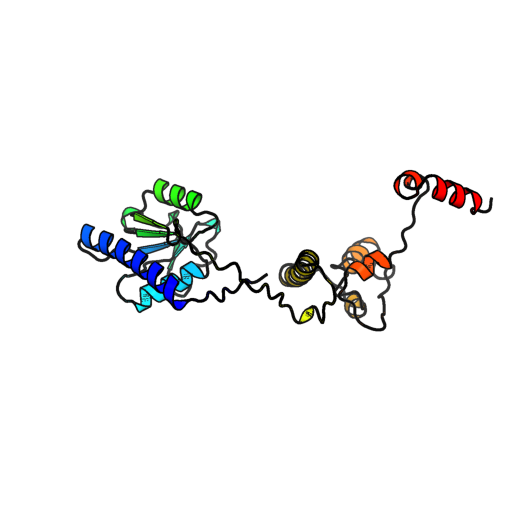622 N N . ILE A 1 202 ? 23.114 -14.365 -26.732 1.00 88.75 202 ILE A N 1
ATOM 1623 C CA . ILE A 1 202 ? 24.431 -13.785 -26.463 1.00 88.75 202 ILE A CA 1
ATOM 1624 C C . ILE A 1 202 ? 25.100 -14.585 -25.346 1.00 88.75 202 ILE A C 1
ATOM 1626 O O . ILE A 1 202 ? 24.486 -14.825 -24.302 1.00 88.75 202 ILE A O 1
ATOM 1630 N N . ARG A 1 203 ? 26.354 -14.985 -25.582 1.00 91.56 203 ARG A N 1
ATOM 1631 C CA . ARG A 1 203 ? 27.203 -15.713 -24.633 1.00 91.56 203 ARG A CA 1
ATOM 1632 C C . ARG A 1 203 ? 28.346 -14.813 -24.172 1.00 91.56 203 ARG A C 1
ATOM 1634 O O . ARG A 1 203 ? 29.108 -14.326 -25.003 1.00 91.56 203 ARG A O 1
ATOM 1641 N N . LEU A 1 204 ? 28.451 -14.578 -22.870 1.00 89.38 204 LEU A N 1
ATOM 1642 C CA . LEU A 1 204 ? 29.451 -13.708 -22.250 1.00 89.38 204 LEU A CA 1
ATOM 1643 C C . LEU A 1 204 ? 30.385 -14.511 -21.335 1.00 89.38 204 LEU A C 1
ATOM 1645 O O . LEU A 1 204 ? 29.990 -15.563 -20.837 1.00 89.38 204 LEU A O 1
ATOM 1649 N N . PRO A 1 205 ? 31.599 -14.005 -21.034 1.00 88.94 205 PRO A N 1
ATOM 1650 C CA . PRO A 1 205 ? 32.470 -14.620 -20.027 1.00 88.94 205 PRO A CA 1
ATOM 1651 C C . PRO A 1 205 ? 31.802 -14.740 -18.649 1.00 88.94 205 PRO A C 1
ATOM 1653 O O . PRO A 1 205 ? 32.106 -15.648 -17.879 1.00 88.94 205 PRO A O 1
ATOM 1656 N N . SER A 1 206 ? 30.882 -13.823 -18.340 1.00 84.56 206 SER A N 1
ATOM 1657 C CA . SER A 1 206 ? 30.032 -13.855 -17.156 1.00 84.56 206 SER A CA 1
ATOM 1658 C C . SER A 1 206 ? 28.671 -13.222 -17.450 1.00 84.56 206 SER A C 1
ATOM 1660 O O . SER A 1 206 ? 28.549 -12.310 -18.271 1.00 84.56 206 SER A O 1
ATOM 1662 N N . LYS A 1 207 ? 27.629 -13.701 -16.759 1.00 84.62 207 LYS A N 1
ATOM 1663 C CA . LYS A 1 207 ? 26.294 -13.093 -16.824 1.00 84.62 207 LYS A CA 1
ATOM 1664 C C . LYS A 1 207 ? 26.356 -11.645 -16.360 1.00 84.62 207 LYS A C 1
ATOM 1666 O O . LYS A 1 207 ? 26.954 -11.349 -15.327 1.00 84.62 207 LYS A O 1
ATOM 1671 N N . THR A 1 208 ? 25.682 -10.767 -17.092 1.00 83.62 208 THR A N 1
ATOM 1672 C CA . THR A 1 208 ? 25.598 -9.348 -16.745 1.00 83.62 208 THR A CA 1
ATOM 1673 C C . THR A 1 208 ? 24.221 -8.997 -16.193 1.00 83.62 208 THR A C 1
ATOM 1675 O O . THR A 1 208 ? 23.190 -9.496 -16.646 1.00 83.62 208 THR A O 1
ATOM 1678 N N . TYR A 1 209 ? 24.223 -8.100 -15.211 1.00 77.88 209 TYR A N 1
ATOM 1679 C CA . TYR A 1 209 ? 23.037 -7.470 -14.624 1.00 77.88 209 TYR A CA 1
ATOM 1680 C C . TYR A 1 209 ? 23.062 -5.949 -14.832 1.00 77.88 209 TYR A C 1
ATOM 1682 O O . TYR A 1 209 ? 22.308 -5.205 -14.201 1.00 77.88 209 TYR A O 1
ATOM 1690 N N . ASP A 1 210 ? 23.969 -5.464 -15.683 1.00 78.75 210 ASP A N 1
ATOM 1691 C CA . ASP A 1 210 ? 24.039 -4.061 -16.059 1.00 78.75 210 ASP A CA 1
ATOM 1692 C C . ASP A 1 210 ? 23.192 -3.819 -17.318 1.00 78.75 210 ASP A C 1
ATOM 1694 O O . ASP A 1 210 ? 23.595 -4.246 -18.401 1.00 78.75 210 ASP A O 1
ATOM 1698 N N . PRO A 1 211 ? 22.035 -3.135 -17.225 1.00 74.06 211 PRO A N 1
ATOM 1699 C CA . PRO A 1 211 ? 21.222 -2.830 -18.401 1.00 74.06 211 PRO A CA 1
ATOM 1700 C C . PRO A 1 211 ? 21.978 -1.995 -19.444 1.00 74.06 211 PRO A C 1
ATOM 1702 O O . PRO A 1 211 ? 21.679 -2.108 -20.633 1.00 74.06 211 PRO A O 1
ATOM 1705 N N . ARG A 1 212 ? 22.989 -1.215 -19.029 1.00 80.44 212 ARG A N 1
ATOM 1706 C CA . ARG A 1 212 ? 23.820 -0.407 -19.934 1.00 80.44 212 ARG A CA 1
ATOM 1707 C C . ARG A 1 212 ? 24.622 -1.273 -20.897 1.00 80.44 212 ARG A C 1
ATOM 1709 O O . ARG A 1 212 ? 24.933 -0.832 -21.997 1.00 80.44 212 ARG A O 1
ATOM 1716 N N . TYR A 1 213 ? 24.906 -2.524 -20.522 1.00 84.12 213 TYR A N 1
ATOM 1717 C CA . TYR A 1 213 ? 25.584 -3.469 -21.403 1.00 84.12 213 TYR A CA 1
ATOM 1718 C C . TYR A 1 213 ? 24.845 -3.602 -22.737 1.00 84.12 213 TYR A C 1
ATOM 1720 O O . TYR A 1 213 ? 25.461 -3.541 -23.796 1.00 84.12 213 TYR A O 1
ATOM 1728 N N . TYR A 1 214 ? 23.515 -3.716 -22.691 1.00 76.06 214 TYR A N 1
ATOM 1729 C CA . TYR A 1 214 ? 22.708 -3.852 -23.897 1.00 76.06 214 TYR A CA 1
ATOM 1730 C C . TYR A 1 214 ? 22.800 -2.599 -24.778 1.00 76.06 214 TYR A C 1
ATOM 1732 O O . TYR A 1 214 ? 23.111 -2.714 -25.958 1.00 76.06 214 TYR A O 1
ATOM 1740 N N . SER A 1 215 ? 22.623 -1.399 -24.214 1.00 77.00 215 SER A N 1
ATOM 1741 C CA . SER A 1 215 ? 22.684 -0.146 -24.982 1.00 77.00 215 SER A CA 1
ATOM 1742 C C . SER A 1 215 ? 24.072 0.157 -25.548 1.00 77.00 215 SER A C 1
ATOM 1744 O O . SER A 1 215 ? 24.172 0.675 -26.654 1.00 77.00 215 SER A O 1
ATOM 1746 N N . CYS A 1 216 ? 25.140 -0.173 -24.819 1.00 81.44 216 CYS A N 1
ATOM 1747 C CA . CYS A 1 216 ? 26.512 0.113 -25.245 1.00 81.44 216 CYS A CA 1
ATOM 1748 C C . CYS A 1 216 ? 27.018 -0.845 -26.332 1.00 81.44 216 CYS A C 1
ATOM 1750 O O . CYS A 1 216 ? 27.959 -0.508 -27.041 1.00 81.44 216 CYS A O 1
ATOM 1752 N N . GLN A 1 217 ? 26.436 -2.041 -26.444 1.00 81.62 217 GLN A N 1
ATOM 1753 C CA . GLN A 1 217 ? 26.844 -3.054 -27.426 1.00 81.62 217 GLN A CA 1
ATOM 1754 C C . GLN A 1 217 ? 25.927 -3.095 -28.657 1.00 81.62 217 GLN A C 1
ATOM 1756 O O . GLN A 1 217 ? 26.198 -3.825 -29.611 1.00 81.62 217 GLN A O 1
ATOM 1761 N N . GLN A 1 218 ? 24.843 -2.317 -28.658 1.00 78.19 218 GLN A N 1
ATOM 1762 C CA . GLN A 1 218 ? 23.958 -2.205 -29.808 1.00 78.19 218 GLN A CA 1
ATOM 1763 C C . GLN A 1 218 ? 24.653 -1.491 -30.965 1.00 78.19 218 GLN A C 1
ATOM 1765 O O . GLN A 1 218 ? 24.992 -0.312 -30.878 1.00 78.19 2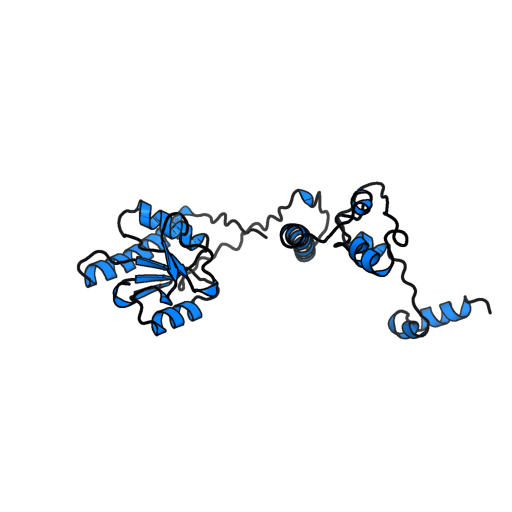18 GLN A O 1
ATOM 1770 N N . ARG A 1 219 ? 24.777 -2.191 -32.092 1.00 80.56 219 ARG A N 1
ATOM 1771 C CA . ARG A 1 219 ? 25.004 -1.547 -33.385 1.00 80.56 219 ARG A CA 1
ATOM 1772 C C . ARG A 1 219 ? 23.654 -1.115 -33.930 1.00 80.56 219 ARG A C 1
ATOM 1774 O O . ARG A 1 219 ? 22.757 -1.943 -34.067 1.00 80.56 219 ARG A O 1
ATOM 1781 N N . LYS A 1 220 ? 23.514 0.174 -34.212 1.00 81.56 220 LYS A N 1
ATOM 1782 C CA . LYS A 1 220 ? 22.320 0.733 -34.841 1.00 81.56 220 LYS A CA 1
ATOM 1783 C C . LYS A 1 220 ? 22.669 1.101 -36.272 1.00 81.56 220 LYS A C 1
ATOM 1785 O O . LYS A 1 220 ? 23.736 1.659 -36.516 1.00 81.56 220 LYS A O 1
ATOM 1790 N N . VAL A 1 221 ? 21.788 0.744 -37.197 1.00 84.69 221 VAL A N 1
ATOM 1791 C CA . VAL A 1 221 ? 21.822 1.311 -38.543 1.00 84.69 221 VAL A CA 1
ATOM 1792 C C . VAL A 1 221 ? 21.197 2.690 -38.432 1.00 84.69 221 VAL A C 1
ATOM 1794 O O . VAL A 1 221 ? 20.156 2.834 -37.795 1.00 84.69 221 VAL A O 1
ATOM 1797 N N . VAL A 1 222 ? 21.878 3.683 -38.987 1.00 83.75 222 VAL A N 1
ATOM 1798 C CA . VAL A 1 222 ? 21.363 5.040 -39.113 1.00 83.75 222 VAL A CA 1
ATOM 1799 C C . VAL A 1 222 ? 21.117 5.259 -40.591 1.00 83.75 222 VAL A C 1
ATOM 1801 O O . VAL A 1 222 ? 22.040 5.095 -41.389 1.00 83.75 222 VAL A O 1
ATOM 1804 N N . GLU A 1 223 ? 19.883 5.580 -40.956 1.00 85.88 223 GLU A N 1
ATOM 1805 C CA . GLU A 1 223 ? 19.545 5.861 -42.349 1.00 85.88 223 GLU A CA 1
ATOM 1806 C C . GLU A 1 223 ? 19.893 7.314 -42.711 1.00 85.88 223 GLU A C 1
ATOM 1808 O O . GLU A 1 223 ? 20.012 8.175 -41.840 1.00 85.88 223 GLU A O 1
ATOM 1813 N N . GLU A 1 224 ? 20.073 7.616 -43.998 1.00 86.94 224 GLU A N 1
ATOM 1814 C CA . GLU A 1 224 ? 20.561 8.932 -44.443 1.00 86.94 224 GLU A CA 1
ATOM 1815 C C . GLU A 1 224 ? 19.664 10.085 -43.965 1.00 86.94 224 GLU A C 1
ATOM 1817 O O . GLU A 1 224 ? 20.156 11.118 -43.504 1.00 86.94 224 GLU A O 1
ATOM 1822 N N . GLN A 1 225 ? 18.339 9.891 -43.969 1.00 90.00 225 GLN A N 1
ATOM 1823 C CA . GLN A 1 225 ? 17.397 10.890 -43.454 1.00 90.00 225 GLN A CA 1
ATOM 1824 C C . GLN A 1 225 ? 17.549 11.166 -41.948 1.00 90.00 225 GLN A C 1
ATOM 1826 O O . GLN A 1 225 ? 17.059 12.180 -41.452 1.00 90.00 225 GLN A O 1
ATOM 1831 N N . GLU A 1 226 ? 18.227 10.284 -41.212 1.00 89.94 226 GLU A N 1
ATOM 1832 C CA . GLU A 1 226 ? 18.490 10.417 -39.781 1.00 89.94 226 GLU A CA 1
ATOM 1833 C C . GLU A 1 226 ? 19.827 11.107 -39.478 1.00 89.94 226 GLU A C 1
ATOM 1835 O O . GLU A 1 226 ? 20.083 11.500 -38.339 1.00 89.94 226 GLU A O 1
ATOM 1840 N N . TYR A 1 227 ? 20.676 11.336 -40.484 1.00 90.62 227 TYR A N 1
ATOM 1841 C CA . TYR A 1 227 ? 22.017 11.881 -40.260 1.00 90.62 227 TYR A CA 1
ATOM 1842 C C . TYR A 1 227 ? 21.990 13.238 -39.565 1.00 90.62 227 TYR A C 1
ATOM 1844 O O . TYR A 1 227 ? 22.841 13.513 -38.725 1.00 90.62 227 TYR A O 1
ATOM 1852 N N . ALA A 1 228 ? 21.001 14.078 -39.878 1.00 90.25 228 ALA A N 1
ATOM 1853 C CA . ALA A 1 228 ? 20.922 15.441 -39.363 1.00 90.25 228 ALA A CA 1
ATOM 1854 C C . ALA A 1 228 ? 20.703 15.558 -37.850 1.00 90.25 228 ALA A C 1
ATOM 1856 O O . ALA A 1 228 ? 21.029 16.600 -37.290 1.00 90.25 228 ALA A O 1
ATOM 1857 N N . TRP A 1 229 ? 20.145 14.536 -37.197 1.00 87.31 229 TRP A N 1
ATOM 1858 C CA . TRP A 1 229 ? 19.904 14.566 -35.751 1.00 87.31 229 TRP A CA 1
ATOM 1859 C C . TRP A 1 229 ? 20.878 13.692 -34.954 1.00 87.31 229 TRP A C 1
ATOM 1861 O O . TRP A 1 229 ? 20.982 13.870 -33.742 1.00 87.31 229 TRP A O 1
ATOM 1871 N N . ILE A 1 230 ? 21.586 12.769 -35.615 1.00 87.94 230 ILE A N 1
ATOM 1872 C CA . ILE A 1 230 ? 22.566 11.882 -34.971 1.00 87.94 230 ILE A CA 1
ATOM 1873 C C . ILE A 1 230 ? 23.986 12.432 -35.069 1.00 87.94 230 ILE A C 1
ATOM 1875 O O . ILE A 1 230 ? 24.731 12.358 -34.094 1.00 87.94 230 ILE A O 1
ATOM 1879 N N . PHE A 1 231 ? 24.360 12.970 -36.227 1.00 89.62 231 PHE A N 1
ATOM 1880 C CA . PHE A 1 231 ? 25.720 13.407 -36.508 1.00 89.62 231 PHE A CA 1
ATOM 1881 C C . PHE A 1 231 ? 25.807 14.928 -36.531 1.00 89.62 231 PHE A C 1
ATOM 1883 O O . PHE A 1 231 ? 24.920 15.621 -37.034 1.00 89.62 231 PHE A O 1
ATOM 1890 N N . THR A 1 232 ? 26.920 15.451 -36.033 1.00 90.69 232 THR A N 1
ATOM 1891 C CA . THR A 1 232 ? 27.291 16.850 -36.247 1.00 90.69 232 THR A CA 1
ATOM 1892 C C . THR A 1 232 ? 27.586 17.113 -37.725 1.00 90.69 232 THR A C 1
ATOM 1894 O O . THR A 1 232 ? 27.870 16.197 -38.498 1.00 90.69 232 THR A O 1
ATOM 1897 N N . ASP A 1 233 ? 27.561 18.382 -38.138 1.00 88.62 233 ASP A N 1
ATOM 1898 C CA . ASP A 1 233 ? 27.861 18.770 -39.523 1.00 88.62 233 ASP A CA 1
ATOM 1899 C C . ASP A 1 233 ? 29.222 18.230 -39.998 1.00 88.62 233 ASP A C 1
ATOM 1901 O O . ASP A 1 233 ? 29.310 17.679 -41.093 1.00 88.62 233 ASP A O 1
ATOM 1905 N N . ALA A 1 234 ? 30.243 18.282 -39.135 1.00 88.44 234 ALA A N 1
ATOM 1906 C CA . ALA A 1 234 ? 31.583 17.771 -39.423 1.00 88.44 234 ALA A CA 1
ATOM 1907 C C . ALA A 1 234 ? 31.623 16.240 -39.601 1.00 88.44 234 ALA A C 1
ATOM 1909 O O . ALA A 1 234 ? 32.274 15.737 -40.515 1.00 88.44 234 ALA A O 1
ATOM 1910 N N . GLU A 1 235 ? 30.905 15.486 -38.762 1.00 88.06 235 GLU A N 1
ATOM 1911 C CA . GLU A 1 235 ? 30.818 14.022 -38.878 1.00 88.06 235 GLU A CA 1
ATOM 1912 C C . GLU A 1 235 ? 30.079 13.595 -40.156 1.00 88.06 235 GLU A C 1
ATOM 1914 O O . GLU A 1 235 ? 30.461 12.612 -40.793 1.00 88.06 235 GLU A O 1
ATOM 1919 N N . ARG A 1 236 ? 29.061 14.359 -40.581 1.00 83.88 236 ARG A N 1
ATOM 1920 C CA . ARG A 1 236 ? 28.343 14.111 -41.844 1.00 83.88 236 ARG A CA 1
ATOM 1921 C C . ARG A 1 236 ? 29.225 14.334 -43.067 1.00 83.88 236 ARG A C 1
ATOM 1923 O O . ARG A 1 236 ? 29.189 13.526 -43.991 1.00 83.88 236 ARG A O 1
ATOM 1930 N N . GLU A 1 237 ? 30.023 15.402 -43.080 1.00 83.81 237 GLU A N 1
ATOM 1931 C CA . GLU A 1 237 ? 30.967 15.668 -44.173 1.00 83.81 237 GLU A CA 1
ATOM 1932 C C . GLU A 1 237 ? 31.996 14.538 -44.322 1.00 83.81 237 GLU A C 1
ATOM 1934 O O . GLU A 1 237 ? 32.287 14.116 -45.443 1.00 83.81 237 GLU A O 1
ATOM 1939 N N . GLN A 1 238 ? 32.484 13.993 -43.204 1.00 83.75 238 GLN A N 1
ATOM 1940 C CA . GLN A 1 238 ? 33.417 12.867 -43.204 1.00 83.75 238 GLN A CA 1
ATOM 1941 C C . GLN A 1 238 ? 32.769 11.560 -43.698 1.00 83.75 238 GLN A C 1
ATOM 1943 O O . GLN A 1 238 ? 33.345 10.876 -44.543 1.00 83.75 238 GLN A O 1
ATOM 1948 N N . LEU A 1 239 ? 31.540 11.248 -43.268 1.00 81.00 239 LEU A N 1
ATOM 1949 C CA . LEU A 1 239 ? 30.781 10.083 -43.754 1.00 81.00 239 LEU A CA 1
ATOM 1950 C C . LEU A 1 239 ? 30.558 10.121 -45.278 1.00 81.00 239 LEU A C 1
ATOM 1952 O O . LEU A 1 239 ? 30.721 9.109 -45.963 1.00 81.00 239 LEU A O 1
ATOM 1956 N N . CYS A 1 240 ? 30.232 11.295 -45.824 1.00 74.06 240 CYS A N 1
ATOM 1957 C CA . CYS A 1 240 ? 30.058 11.492 -47.265 1.00 74.06 240 CYS A CA 1
ATOM 1958 C C . CYS A 1 240 ? 31.370 11.347 -48.058 1.00 74.06 240 CYS A C 1
ATOM 1960 O O . CYS A 1 240 ? 31.330 10.974 -49.231 1.00 74.06 240 CYS A O 1
ATOM 1962 N N . ALA A 1 241 ? 32.520 11.642 -47.444 1.00 75.06 241 ALA A N 1
ATOM 1963 C CA . ALA A 1 241 ? 33.835 11.500 -48.069 1.00 75.06 241 ALA A CA 1
ATOM 1964 C C . ALA A 1 241 ? 34.325 10.040 -48.101 1.00 75.06 241 ALA A C 1
ATOM 1966 O O . ALA A 1 241 ? 34.978 9.641 -49.066 1.00 75.06 241 ALA A O 1
ATOM 1967 N N . ASP A 1 242 ? 33.974 9.248 -47.084 1.00 72.12 242 ASP A N 1
ATOM 1968 C CA . ASP A 1 242 ? 34.423 7.859 -46.914 1.00 72.12 242 ASP A CA 1
ATOM 1969 C C . ASP A 1 242 ? 33.535 6.823 -47.630 1.00 72.12 242 ASP A C 1
ATOM 1971 O O . ASP A 1 242 ? 33.870 5.638 -47.668 1.00 72.12 242 ASP A O 1
ATOM 1975 N N . THR A 1 243 ? 32.414 7.242 -48.227 1.00 65.12 243 THR A N 1
ATOM 1976 C CA . THR A 1 243 ? 31.529 6.341 -48.978 1.00 65.12 243 THR A CA 1
ATOM 1977 C C . THR A 1 243 ? 32.063 6.160 -50.410 1.00 65.12 243 THR A C 1
ATOM 1979 O O . THR A 1 243 ? 32.010 7.112 -51.196 1.00 65.12 243 THR A O 1
ATOM 1982 N N . PRO A 1 244 ? 32.592 4.979 -50.795 1.00 52.69 244 PRO A N 1
ATOM 1983 C CA . PRO A 1 244 ? 33.053 4.754 -52.161 1.00 52.69 244 PRO A CA 1
ATOM 1984 C C . PRO A 1 244 ? 31.870 4.867 -53.132 1.00 52.69 244 PRO A C 1
ATOM 1986 O O . PRO A 1 244 ? 30.847 4.209 -52.944 1.00 52.69 244 PRO A O 1
ATOM 1989 N N . ARG A 1 245 ? 32.019 5.733 -54.140 1.00 48.66 245 ARG A N 1
ATOM 1990 C CA . ARG A 1 245 ? 31.059 5.886 -55.244 1.00 48.66 245 ARG A CA 1
ATOM 1991 C C . ARG A 1 245 ? 31.085 4.696 -56.192 1.00 48.66 245 ARG A C 1
ATOM 1993 O O . ARG A 1 245 ? 32.195 4.173 -56.442 1.00 48.66 245 ARG A O 1
#

Sequence (245 aa):
MVHFPKIHVNDQKSLLLEALFAKLDGIKKRLGRDPNVYIFGTTPVAQFLAEMLRESKRFLIKAFLTTREKQTARTLNGMPWVTLEDLNPLEVDAVVNTSIGSQDYINELLKANSFGEIICFLDDTSLEIDDVFQKKFYLPELGPVESFSELEYAYKEHRILMTKSHPYSKGEKCSECDLMSICDGFHKDYAKFFGFDEATSIRLPSKTYDPRYYSCQQRKVVEEQEYAWIFTDAEREQLCADTPR

pLDDT: mean 81.07, std 15.86, range [29.7, 97.56]

Foldseek 3Di:
DDDDDPQVPDPVVVVLVVVVVVVQVVLCVVVVHAFAEEEEDDDPQSVVSVVVCVVVVSHDHQEYEYAPVPDPDQHDPNHGYDYLVVDDLVNAAEYEYADDPCRPVVVVVCVVSNHHHYHDSCPDDDPPVVVPPPPPLDDVVLPDDPDDDPVQSVVLSVLVVCCVVPNQDADPQLVQALCSLQCSNVQVVVCVPVRNPVDHHDDDPHRDSDNVVVVVPDDDDADPVRCVPPDDPVVVVVVVVPDDD

Radius of gyration: 28.45 Å; chains: 1; bounding box: 60×41×85 Å